Protein AF-A0A422NHI0-F1 (afdb_monomer_lite)

Radius of gyration: 35.96 Å; chains: 1; bounding box: 80×82×96 Å

pLDDT: mean 82.2, std 22.0, range [27.92, 98.12]

Secondary structure (DSSP, 8-state):
------------------------------------S------------SS-GGGS-TTPPPPPSSS-S-HHHHHHHHHHHHHS--TT----SEEEEESS-HHHHHHHHHHHHHHHHHHTTPPTT--EEEEEEEPP--SS--TT-TTSPEES--TTT-TT-SSPPPEEESEEEEEE--TTS-HHHHHHHHHHHHHHHHHHHHHHTT-

Sequence (207 aa):
MMATPLLGQAGSIAARLSSLSSVRRKRTNHAAILSWGGALVVPARSYFWPFNEDFVPRGATTSGFQSSAVPNMRRQVLQEYALSPLFGARVPCCTLGSMRSAREMVGVKKEIALLLCELARLRAGAVSLGPLVQTTEMMLFKPGTPLSPRLGDDRSSGMRTYARKPIAARTLMDVFLPEDIALDEVVAIGHLIQEKLLLARRDEKRC

Structure (mmCIF, N/CA/C/O backbone):
data_AF-A0A422NHI0-F1
#
_entry.id   AF-A0A422NHI0-F1
#
loop_
_atom_site.group_PDB
_atom_site.id
_atom_site.type_symbol
_atom_site.label_atom_id
_atom_site.label_alt_id
_atom_site.label_comp_id
_atom_site.label_asym_id
_atom_site.label_entity_id
_atom_site.label_seq_id
_atom_site.pdbx_PDB_ins_code
_atom_site.Cartn_x
_atom_site.Cartn_y
_atom_site.Cartn_z
_atom_site.occupancy
_atom_site.B_iso_or_equiv
_atom_site.auth_seq_id
_atom_site.auth_comp_id
_atom_site.auth_asym_id
_atom_site.auth_atom_id
_atom_site.pdbx_PDB_model_num
ATOM 1 N N . MET A 1 1 ? 42.157 -28.023 -63.966 1.00 36.12 1 MET A N 1
ATOM 2 C CA . MET A 1 1 ? 42.352 -26.957 -64.967 1.00 36.12 1 MET A CA 1
ATOM 3 C C . MET A 1 1 ? 41.793 -25.662 -64.398 1.00 36.12 1 MET A C 1
ATOM 5 O O . MET A 1 1 ? 40.620 -25.652 -64.071 1.00 36.12 1 MET A O 1
ATOM 9 N N . MET A 1 2 ? 42.686 -24.672 -64.248 1.00 35.59 2 MET A N 1
ATOM 10 C CA . MET A 1 2 ? 42.521 -23.203 -64.116 1.00 35.59 2 MET A CA 1
ATOM 11 C C . MET A 1 2 ? 41.585 -22.663 -63.006 1.00 35.59 2 MET A C 1
ATOM 13 O O . MET A 1 2 ? 40.395 -22.935 -63.023 1.00 35.59 2 MET A O 1
ATOM 17 N N . ALA A 1 3 ? 42.080 -22.033 -61.922 1.00 29.19 3 ALA A N 1
ATOM 18 C CA . ALA A 1 3 ? 42.778 -20.723 -61.807 1.00 29.19 3 ALA A CA 1
ATOM 19 C C . ALA A 1 3 ? 41.847 -19.555 -62.210 1.00 29.19 3 ALA A C 1
ATOM 21 O O . ALA A 1 3 ? 41.250 -19.630 -63.272 1.00 29.19 3 ALA A O 1
ATOM 22 N N . THR A 1 4 ? 41.638 -18.442 -61.494 1.00 42.03 4 THR A N 1
ATOM 23 C CA . THR A 1 4 ? 42.235 -17.782 -60.309 1.00 42.03 4 THR A CA 1
ATOM 24 C C . THR A 1 4 ? 41.331 -16.563 -59.942 1.00 42.03 4 THR A C 1
ATOM 26 O O . THR A 1 4 ? 40.416 -16.257 -60.706 1.00 42.03 4 THR A O 1
ATOM 29 N N . PRO A 1 5 ? 41.566 -15.868 -58.804 1.00 51.59 5 PRO A N 1
ATOM 30 C CA . PRO A 1 5 ? 40.691 -14.870 -58.156 1.00 51.59 5 PRO A CA 1
ATOM 31 C C . PRO A 1 5 ? 41.126 -13.397 -58.367 1.00 51.59 5 PRO A C 1
ATOM 33 O O . PRO A 1 5 ? 42.198 -13.157 -58.910 1.00 51.59 5 PRO A O 1
ATOM 36 N N . LEU A 1 6 ? 40.363 -12.419 -57.840 1.00 36.44 6 LEU A N 1
ATOM 37 C CA . LEU A 1 6 ? 40.803 -11.027 -57.565 1.00 36.44 6 LEU A CA 1
ATOM 38 C C . LEU A 1 6 ? 40.116 -10.507 -56.275 1.00 36.44 6 LEU A C 1
ATOM 40 O O . LEU A 1 6 ? 38.894 -10.554 -56.186 1.00 36.44 6 LEU A O 1
ATOM 44 N N . LEU A 1 7 ? 40.845 -10.282 -55.165 1.00 31.84 7 LEU A N 1
ATOM 45 C CA . LEU A 1 7 ? 41.517 -9.027 -54.731 1.00 31.84 7 LEU A CA 1
ATOM 46 C C . LEU A 1 7 ? 40.543 -7.842 -54.599 1.00 31.84 7 LEU A C 1
ATOM 48 O O . LEU A 1 7 ? 39.979 -7.410 -55.591 1.00 31.84 7 LEU A O 1
ATOM 52 N N . GLY A 1 8 ? 40.253 -7.310 -53.408 1.00 27.92 8 GLY A N 1
ATOM 53 C CA . GLY A 1 8 ? 41.090 -6.458 -52.534 1.00 27.92 8 GLY A CA 1
ATOM 54 C C . GLY A 1 8 ? 40.174 -5.286 -52.096 1.00 27.92 8 GLY A C 1
ATOM 55 O O . GLY A 1 8 ? 39.256 -4.955 -52.828 1.00 27.92 8 GLY A O 1
ATOM 56 N N . GLN A 1 9 ? 40.238 -4.634 -50.936 1.00 34.06 9 GLN A N 1
ATOM 57 C CA . GLN A 1 9 ? 41.367 -4.202 -50.128 1.00 34.06 9 GLN A CA 1
ATOM 58 C C . GLN A 1 9 ? 40.915 -3.996 -48.671 1.00 34.06 9 GLN A C 1
ATOM 60 O O . GLN A 1 9 ? 39.881 -3.388 -48.400 1.00 34.06 9 GLN A O 1
ATOM 65 N N . ALA A 1 10 ? 41.756 -4.441 -47.739 1.00 35.91 10 ALA A N 1
ATOM 66 C CA . ALA A 1 10 ? 41.814 -3.919 -46.385 1.00 35.91 10 ALA A CA 1
ATOM 67 C C . ALA A 1 10 ? 42.567 -2.578 -46.413 1.00 35.91 10 ALA A C 1
ATOM 69 O O . ALA A 1 10 ? 43.706 -2.515 -46.873 1.00 35.91 10 ALA A O 1
ATOM 70 N N . GLY A 1 11 ? 41.933 -1.512 -45.926 1.00 28.08 11 GLY A N 1
ATOM 71 C CA . GLY A 1 11 ? 42.544 -0.194 -45.767 1.00 28.08 11 GLY A CA 1
ATOM 72 C C . GLY A 1 11 ? 43.058 0.004 -44.346 1.00 28.08 11 GLY A C 1
ATOM 73 O O . GLY A 1 11 ? 42.357 0.548 -43.501 1.00 28.08 11 GLY A O 1
ATOM 74 N N . SER A 1 12 ? 44.285 -0.449 -44.099 1.00 29.73 12 SER A N 1
ATOM 75 C CA . SER A 1 12 ? 45.135 0.022 -43.005 1.00 29.73 12 SER A CA 1
ATOM 76 C C . SER A 1 12 ? 45.685 1.397 -43.381 1.00 29.73 12 SER A C 1
ATOM 78 O O . SER A 1 12 ? 46.319 1.529 -44.426 1.00 29.73 12 SER A O 1
ATOM 80 N N . ILE A 1 13 ? 45.483 2.412 -42.539 1.00 37.50 13 ILE A N 1
ATOM 81 C CA . ILE A 1 13 ? 46.305 3.626 -42.567 1.00 37.50 13 ILE A CA 1
ATOM 82 C C . ILE A 1 13 ? 46.842 3.849 -41.159 1.00 37.50 13 ILE A C 1
ATOM 84 O O . ILE A 1 13 ? 46.232 4.491 -40.308 1.00 37.50 13 ILE A O 1
ATOM 88 N N . ALA A 1 14 ? 48.022 3.280 -40.937 1.00 33.88 14 ALA A N 1
ATOM 89 C CA . ALA A 1 14 ? 48.965 3.761 -39.950 1.00 33.88 14 ALA A CA 1
ATOM 90 C C . ALA A 1 14 ? 49.791 4.901 -40.570 1.00 33.88 14 ALA A C 1
ATOM 92 O O . ALA A 1 14 ? 50.508 4.691 -41.544 1.00 33.88 14 ALA A O 1
ATOM 93 N N . ALA A 1 15 ? 49.739 6.086 -39.968 1.00 35.78 15 ALA A N 1
ATOM 94 C CA . ALA A 1 15 ? 50.781 7.112 -40.049 1.00 35.78 15 ALA A CA 1
ATOM 95 C C . ALA A 1 15 ? 50.697 7.934 -38.750 1.00 35.78 15 ALA A C 1
ATOM 97 O O . ALA A 1 15 ? 49.725 8.637 -38.509 1.00 35.78 15 ALA A O 1
ATOM 98 N N . ARG A 1 16 ? 51.505 7.585 -37.744 1.00 37.06 16 ARG A N 1
ATOM 99 C CA . ARG A 1 16 ? 52.800 8.211 -37.406 1.00 37.06 16 ARG A CA 1
ATOM 100 C C . ARG A 1 16 ? 52.705 9.691 -37.003 1.00 37.06 16 ARG A C 1
ATOM 102 O O . ARG A 1 16 ? 52.666 10.577 -37.839 1.00 37.06 16 ARG A O 1
ATOM 109 N N . LEU A 1 17 ? 52.796 9.876 -35.683 1.00 40.81 17 LEU A N 1
ATOM 110 C CA . LEU A 1 17 ? 53.746 10.738 -34.966 1.00 40.81 17 LEU A CA 1
ATOM 111 C C . LEU A 1 17 ? 54.034 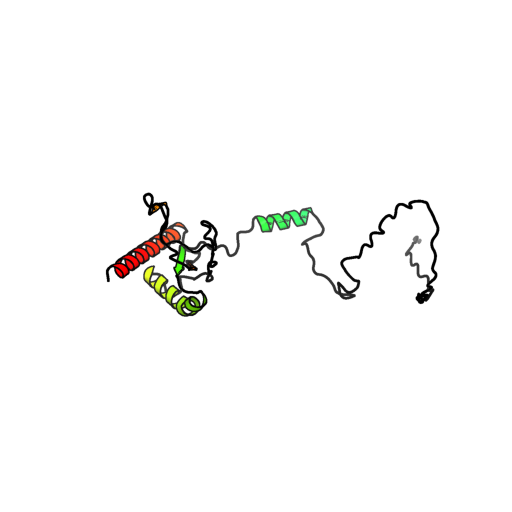12.138 -35.525 1.00 40.81 17 LEU A C 1
ATOM 113 O O . LEU A 1 17 ? 54.807 12.312 -36.460 1.00 40.81 17 LEU A O 1
ATOM 117 N N . SER A 1 18 ? 53.551 13.133 -34.791 1.00 32.72 18 SER A N 1
ATOM 118 C CA . SER A 1 18 ? 54.259 14.326 -34.284 1.00 32.72 18 SER A CA 1
ATOM 119 C C . SER A 1 18 ? 53.151 15.249 -33.750 1.00 32.72 18 SER A C 1
ATOM 121 O O . SER A 1 18 ? 52.047 15.246 -34.266 1.00 32.72 18 SER A O 1
ATOM 123 N N . SER A 1 19 ? 53.254 16.000 -32.666 1.00 33.41 19 SER A N 1
ATOM 124 C CA . SER A 1 19 ? 54.368 16.730 -32.101 1.00 33.41 19 SER A CA 1
ATOM 125 C C . SER A 1 19 ? 53.929 17.168 -30.699 1.00 33.41 19 SER A C 1
ATOM 127 O O . SER A 1 19 ? 52.807 17.643 -30.511 1.00 33.41 19 SER A O 1
ATOM 129 N N . LEU A 1 20 ? 54.815 17.013 -29.718 1.00 43.75 20 LEU A N 1
ATOM 130 C CA . LEU A 1 20 ? 54.725 17.707 -28.439 1.00 43.75 20 LEU A CA 1
ATOM 131 C C . LEU A 1 20 ? 54.617 19.218 -28.684 1.00 43.75 20 LEU A C 1
ATOM 133 O O . LEU A 1 20 ? 55.520 19.816 -29.262 1.00 43.75 20 LEU A O 1
ATOM 137 N N . SER A 1 21 ? 53.590 19.867 -28.142 1.00 36.56 21 SER A N 1
ATOM 138 C CA . SER A 1 21 ? 53.705 21.290 -27.821 1.00 36.56 21 SER A CA 1
ATOM 139 C C . SER A 1 21 ? 53.019 21.608 -26.497 1.00 36.56 21 SER A C 1
ATOM 141 O O . SER A 1 21 ? 51.818 21.823 -26.380 1.00 36.56 21 SER A O 1
ATOM 143 N N . SER A 1 22 ? 53.867 21.618 -25.469 1.00 39.91 22 SER A N 1
ATOM 144 C CA . SER A 1 22 ? 53.693 22.367 -24.230 1.00 39.91 22 SER A CA 1
ATOM 145 C C . SER A 1 22 ? 53.183 23.779 -24.538 1.00 39.91 22 SER A C 1
ATOM 147 O O . SER A 1 22 ? 53.920 24.616 -25.068 1.00 39.91 22 SER A O 1
ATOM 149 N N . VAL A 1 23 ? 51.922 24.066 -24.204 1.00 41.56 23 VAL A N 1
ATOM 150 C CA . VAL A 1 23 ? 51.393 25.434 -24.258 1.00 41.56 23 VAL A CA 1
ATOM 151 C C . VAL A 1 23 ? 51.833 26.162 -22.992 1.00 41.56 23 VAL A C 1
ATOM 153 O O . VAL A 1 23 ? 51.163 26.216 -21.960 1.00 41.56 23 VAL A O 1
ATOM 156 N N . ARG A 1 24 ? 53.041 26.708 -23.104 1.00 35.84 24 ARG A N 1
ATOM 157 C CA . ARG A 1 24 ? 53.687 27.650 -22.195 1.00 35.84 24 ARG A CA 1
ATOM 158 C C . ARG A 1 24 ? 52.806 28.899 -22.060 1.00 35.84 24 ARG A C 1
ATOM 160 O O . ARG A 1 24 ? 52.696 29.686 -22.998 1.00 35.84 24 ARG A O 1
ATOM 167 N N . ARG A 1 25 ? 52.195 29.108 -20.888 1.00 45.56 25 ARG A N 1
ATOM 168 C CA . ARG A 1 25 ? 51.505 30.364 -20.536 1.00 45.56 25 ARG A CA 1
ATOM 169 C C . ARG A 1 25 ? 52.494 31.534 -20.613 1.00 45.56 25 ARG A C 1
ATOM 171 O O . ARG A 1 25 ? 53.319 31.698 -19.717 1.00 45.56 25 ARG A O 1
ATOM 178 N N . LYS A 1 26 ? 52.397 32.370 -21.650 1.00 35.25 26 LYS A N 1
ATOM 179 C CA . LYS A 1 26 ? 52.985 33.716 -21.654 1.00 35.25 26 LYS A CA 1
ATOM 180 C C . LYS A 1 26 ? 51.937 34.699 -21.145 1.00 35.25 26 LYS A C 1
ATOM 182 O O . LYS A 1 26 ? 50.946 34.974 -21.810 1.00 35.25 26 LYS A O 1
ATOM 187 N N . ARG A 1 27 ? 52.167 35.201 -19.935 1.00 42.72 27 ARG A N 1
ATOM 188 C CA . ARG A 1 27 ? 51.474 36.354 -19.365 1.00 42.72 27 ARG A CA 1
ATOM 189 C C . ARG A 1 27 ? 52.201 37.590 -19.897 1.00 42.72 27 ARG A C 1
ATOM 191 O O . ARG A 1 27 ? 53.344 37.821 -19.518 1.00 42.72 27 ARG A O 1
ATOM 198 N N . THR A 1 28 ? 51.582 38.341 -20.798 1.00 37.16 28 THR A N 1
ATOM 199 C CA . THR A 1 28 ? 52.073 39.663 -21.208 1.00 37.16 28 THR A CA 1
ATOM 200 C C . THR A 1 28 ? 51.027 40.695 -20.826 1.00 37.16 28 THR A C 1
ATOM 202 O O . THR A 1 28 ? 49.962 40.766 -21.432 1.00 37.16 28 THR A O 1
ATOM 205 N N . ASN A 1 29 ? 51.339 41.460 -19.782 1.00 46.97 29 ASN A N 1
ATOM 206 C CA . ASN A 1 29 ? 50.674 42.714 -19.463 1.00 46.97 29 ASN A CA 1
ATOM 207 C C . ASN A 1 29 ? 51.137 43.757 -20.481 1.00 46.97 29 ASN A C 1
ATOM 209 O O . ASN A 1 29 ? 52.337 43.988 -20.529 1.00 46.97 29 ASN A O 1
ATOM 213 N N . HIS A 1 30 ? 50.235 44.422 -21.204 1.00 36.06 30 HIS A N 1
ATOM 214 C CA . HIS A 1 30 ? 50.457 45.794 -21.673 1.00 36.06 30 HIS A CA 1
ATOM 215 C C . HIS A 1 30 ? 49.130 46.555 -21.736 1.00 36.06 30 HIS A C 1
ATOM 217 O O . HIS A 1 30 ? 48.082 46.001 -22.060 1.00 36.06 30 HIS A O 1
ATOM 223 N N . ALA A 1 31 ? 49.220 47.817 -21.330 1.00 40.12 31 ALA A N 1
ATOM 224 C CA . ALA A 1 31 ? 48.146 48.776 -21.147 1.00 40.12 31 ALA A CA 1
ATOM 225 C C . ALA A 1 31 ? 47.822 49.571 -22.429 1.00 40.12 31 ALA A C 1
ATOM 227 O O . ALA A 1 31 ? 48.581 49.537 -23.393 1.00 40.12 31 ALA A O 1
ATOM 228 N N . ALA A 1 32 ? 46.754 50.371 -22.313 1.00 41.62 32 ALA A N 1
ATOM 229 C CA . ALA A 1 32 ? 46.389 51.565 -23.092 1.00 41.62 32 ALA A CA 1
ATOM 230 C C . ALA A 1 32 ? 45.566 51.387 -24.391 1.00 41.62 32 ALA A C 1
ATOM 232 O O . ALA A 1 32 ? 46.076 51.265 -25.496 1.00 41.62 32 ALA A O 1
ATOM 233 N N . ILE A 1 33 ? 44.242 51.407 -24.182 1.00 53.78 33 ILE A N 1
ATOM 234 C CA . ILE A 1 33 ? 43.204 52.271 -24.789 1.00 53.78 33 ILE A CA 1
ATOM 235 C C . ILE A 1 33 ? 43.609 53.049 -26.058 1.00 53.78 33 ILE A C 1
ATOM 237 O O . ILE A 1 33 ? 44.456 53.931 -25.979 1.00 53.78 33 ILE A O 1
ATOM 241 N N . LEU A 1 34 ? 42.889 52.814 -27.166 1.00 47.06 34 LEU A N 1
ATOM 242 C CA . LEU A 1 34 ? 42.133 53.816 -27.947 1.00 47.06 34 LEU A CA 1
ATOM 243 C C . LEU A 1 34 ? 41.528 53.154 -29.199 1.00 47.06 34 LEU A C 1
ATOM 245 O O . LEU A 1 34 ? 42.233 52.790 -30.133 1.00 47.06 34 LEU A O 1
ATOM 249 N N . SER A 1 35 ? 40.202 53.027 -29.229 1.00 42.84 35 SER A N 1
ATOM 250 C CA . SER A 1 35 ? 39.424 52.838 -30.457 1.00 42.84 35 SER A CA 1
ATOM 251 C C . SER A 1 35 ? 37.968 53.190 -30.157 1.00 42.84 35 SER A C 1
ATOM 253 O O . SER A 1 35 ? 37.271 52.481 -29.433 1.00 42.84 35 SER A O 1
ATOM 255 N N . TRP A 1 36 ? 37.537 54.346 -30.664 1.00 51.59 36 TRP A N 1
ATOM 256 C CA . TRP A 1 36 ? 36.126 54.640 -30.880 1.00 51.59 36 TRP A CA 1
ATOM 257 C C . TRP A 1 36 ? 35.634 53.813 -32.064 1.00 51.59 36 TRP A C 1
ATOM 259 O O . TRP A 1 36 ? 36.266 53.764 -33.116 1.00 51.59 36 TRP A O 1
ATOM 269 N N . GLY A 1 37 ? 34.499 53.166 -31.854 1.00 47.59 37 GLY A N 1
ATOM 270 C CA . GLY A 1 37 ? 33.957 52.127 -32.710 1.00 47.59 37 GLY A CA 1
ATOM 271 C C . GLY A 1 37 ? 33.377 51.080 -31.782 1.00 47.59 37 GLY A C 1
ATOM 272 O O . GLY A 1 37 ? 34.103 50.226 -31.284 1.00 47.59 37 GLY A O 1
ATOM 273 N N . GLY A 1 38 ? 32.087 51.208 -31.465 1.00 53.22 38 GLY A N 1
ATOM 274 C CA . GLY A 1 38 ? 31.371 50.236 -30.649 1.00 53.22 38 GLY A CA 1
ATOM 275 C C . GLY A 1 38 ? 31.369 48.886 -31.353 1.00 53.22 38 GLY A C 1
ATOM 276 O O . GLY A 1 38 ? 30.450 48.574 -32.103 1.00 53.22 38 GLY A O 1
ATOM 277 N N . ALA A 1 39 ? 32.422 48.100 -31.140 1.00 56.16 39 ALA A N 1
ATOM 278 C CA . ALA A 1 39 ? 32.442 46.703 -31.499 1.00 56.16 39 ALA A CA 1
ATOM 279 C C . ALA A 1 39 ? 31.310 46.049 -30.709 1.00 56.16 39 ALA A C 1
ATOM 281 O O . ALA A 1 39 ? 31.282 46.122 -29.479 1.00 56.16 39 ALA A O 1
ATOM 282 N N . LEU A 1 40 ? 30.355 45.453 -31.421 1.00 59.22 40 LEU A N 1
ATOM 283 C CA . LEU A 1 40 ? 29.377 44.552 -30.833 1.00 59.22 40 LEU A CA 1
ATOM 284 C C . LEU A 1 40 ? 30.163 43.444 -30.123 1.00 59.22 40 LEU A C 1
ATOM 286 O O . LEU A 1 40 ? 30.624 42.495 -30.754 1.00 59.22 40 LEU A O 1
ATOM 290 N N . VAL A 1 41 ? 30.368 43.599 -28.812 1.00 61.75 41 VAL A N 1
ATOM 291 C CA . VAL A 1 41 ? 30.931 42.561 -27.952 1.00 61.75 41 VAL A CA 1
ATOM 292 C C . VAL A 1 41 ? 29.881 41.467 -27.905 1.00 61.75 41 VAL A C 1
ATOM 294 O O . VAL A 1 41 ? 28.962 41.498 -27.091 1.00 61.75 41 VAL A O 1
ATOM 297 N N . VAL A 1 42 ? 29.981 40.516 -28.828 1.00 62.59 42 VAL A N 1
ATOM 298 C CA . VAL A 1 42 ? 29.256 39.257 -28.721 1.00 62.59 42 VAL A CA 1
ATOM 299 C C . VAL A 1 42 ? 29.870 38.554 -27.512 1.00 62.59 42 VAL A C 1
ATOM 301 O O . VAL A 1 42 ? 31.055 38.214 -27.569 1.00 62.59 42 VAL A O 1
ATOM 304 N N . PRO A 1 43 ? 29.143 38.370 -26.393 1.00 62.03 43 PRO A N 1
ATOM 305 C CA . PRO A 1 43 ? 29.685 37.620 -25.276 1.00 62.03 43 PRO A CA 1
ATOM 306 C C . PRO A 1 43 ? 29.992 36.218 -25.792 1.00 62.03 43 PRO A C 1
ATOM 308 O O . PRO A 1 43 ? 29.088 35.490 -26.210 1.00 62.03 43 PRO A O 1
ATOM 311 N N . ALA A 1 44 ? 31.275 35.860 -25.815 1.00 68.00 44 ALA A N 1
ATOM 312 C CA . ALA A 1 44 ? 31.699 34.519 -26.164 1.00 68.00 44 ALA A CA 1
ATOM 313 C C . ALA A 1 44 ? 31.092 33.574 -25.125 1.00 68.00 44 ALA A C 1
ATOM 315 O O . ALA A 1 44 ? 31.550 33.501 -23.985 1.00 68.00 44 ALA A O 1
ATOM 316 N N . ARG A 1 45 ? 30.003 32.897 -25.494 1.00 72.19 45 ARG A N 1
ATOM 317 C CA . ARG A 1 45 ? 29.423 31.849 -24.663 1.00 72.19 45 ARG A CA 1
ATOM 318 C C . ARG A 1 45 ? 30.416 30.698 -24.646 1.00 72.19 45 ARG A C 1
ATOM 320 O O . ARG A 1 45 ? 30.558 29.980 -25.632 1.00 72.19 45 ARG A O 1
ATOM 327 N N . SER A 1 46 ? 31.128 30.548 -23.537 1.00 77.75 46 SER A N 1
ATOM 328 C CA . SER A 1 46 ? 31.869 29.331 -23.256 1.00 77.75 46 SER A CA 1
ATOM 329 C C . SER A 1 46 ? 30.863 28.253 -22.871 1.00 77.75 46 SER A C 1
ATOM 331 O O . SER A 1 46 ? 30.165 28.347 -21.863 1.00 77.75 46 SER A O 1
ATOM 333 N N . TYR A 1 47 ? 30.761 27.236 -23.717 1.00 82.50 47 TYR A N 1
ATOM 334 C CA . TYR A 1 47 ? 30.029 26.023 -23.395 1.00 82.50 47 TYR A CA 1
ATOM 335 C C . TYR A 1 47 ? 31.021 25.000 -22.854 1.00 82.50 47 TYR A C 1
ATOM 337 O O . TYR A 1 47 ? 32.096 24.808 -23.421 1.00 82.50 47 TYR A O 1
ATOM 345 N N . PHE A 1 48 ? 30.653 24.359 -21.751 1.00 87.31 48 PHE A N 1
ATOM 346 C CA . PHE A 1 48 ? 31.402 23.252 -21.176 1.00 87.31 48 PHE A CA 1
ATOM 347 C C . PHE A 1 48 ? 30.584 21.981 -21.352 1.00 87.31 48 PHE A C 1
ATOM 349 O O . PHE A 1 48 ? 29.366 21.988 -21.155 1.00 87.31 48 PHE A O 1
ATOM 356 N N . TRP A 1 49 ? 31.253 20.897 -21.738 1.00 91.75 49 TRP A N 1
ATOM 357 C CA . TRP A 1 49 ? 30.621 19.586 -21.745 1.00 91.75 49 TRP A CA 1
ATOM 358 C C . TRP A 1 49 ? 30.301 19.174 -20.300 1.00 91.75 49 TRP A C 1
ATOM 360 O O . TRP A 1 49 ? 31.145 19.355 -19.424 1.00 91.75 49 TRP A O 1
ATOM 370 N N . PRO A 1 50 ? 29.103 18.627 -20.029 1.00 93.62 50 PRO A N 1
ATOM 371 C CA . PRO A 1 50 ? 28.713 18.223 -18.679 1.00 93.62 50 PRO A CA 1
ATOM 372 C C . PRO A 1 50 ? 29.457 16.975 -18.176 1.00 93.62 50 PRO A C 1
ATOM 374 O O . PRO A 1 50 ? 29.435 16.703 -16.979 1.00 93.62 50 PRO A O 1
ATOM 377 N N . PHE A 1 51 ? 30.108 16.221 -19.068 1.00 95.00 51 PHE A N 1
ATOM 378 C CA . PHE A 1 51 ? 30.797 14.973 -18.743 1.00 95.00 51 PHE A CA 1
ATOM 379 C C . PHE A 1 51 ? 32.274 15.054 -19.135 1.00 95.00 51 PHE A C 1
ATOM 381 O O . PHE A 1 51 ? 32.601 15.397 -20.272 1.00 95.00 51 PHE A O 1
ATOM 388 N N . ASN A 1 52 ? 33.148 14.728 -18.181 1.00 93.75 52 ASN A N 1
ATOM 389 C CA . ASN A 1 52 ? 34.595 14.626 -18.384 1.00 93.75 52 ASN A CA 1
ATOM 390 C C . ASN A 1 52 ? 34.971 13.261 -18.989 1.00 93.75 52 ASN A C 1
ATOM 392 O O . ASN A 1 52 ? 34.174 12.324 -18.959 1.00 93.75 52 ASN A O 1
ATOM 396 N N . GLU A 1 53 ? 36.208 13.125 -19.475 1.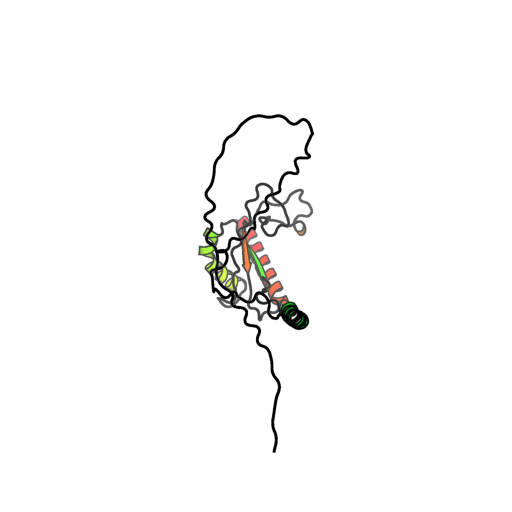00 91.56 53 GLU A N 1
ATOM 397 C CA . GLU A 1 53 ? 36.711 11.873 -20.074 1.00 91.56 53 GLU A CA 1
ATOM 398 C C . GLU A 1 53 ? 36.660 10.670 -19.120 1.00 91.56 53 GLU A C 1
ATOM 400 O O . GLU A 1 53 ? 36.453 9.543 -19.561 1.00 91.56 53 GLU A O 1
ATOM 405 N N . ASP A 1 54 ? 36.778 10.914 -17.816 1.00 91.81 54 ASP A N 1
ATOM 406 C CA . ASP A 1 54 ? 36.781 9.869 -16.787 1.00 91.81 54 ASP A CA 1
ATOM 407 C C . ASP A 1 54 ? 35.374 9.547 -16.250 1.00 91.81 54 ASP A C 1
ATOM 409 O O . ASP A 1 54 ? 35.233 8.863 -15.237 1.00 91.81 54 ASP A O 1
ATOM 413 N N . PHE A 1 55 ? 34.311 10.037 -16.905 1.00 95.81 55 PHE A N 1
ATOM 414 C CA . PHE A 1 55 ? 32.927 9.770 -16.492 1.00 95.81 55 PHE A CA 1
ATOM 415 C C . PHE A 1 55 ? 32.570 8.276 -16.559 1.00 95.81 55 PHE A C 1
ATOM 417 O O . PHE A 1 55 ? 31.809 7.783 -15.729 1.00 95.81 55 PHE A O 1
ATOM 424 N N . VAL A 1 56 ? 33.146 7.548 -17.520 1.00 94.94 56 VAL A N 1
ATOM 425 C CA . VAL A 1 56 ? 33.080 6.084 -17.597 1.00 94.94 56 VAL A CA 1
ATOM 426 C C . VAL A 1 56 ? 34.511 5.548 -17.616 1.00 94.94 56 VAL A C 1
ATOM 428 O O . VAL A 1 56 ? 35.301 5.990 -18.453 1.00 94.94 56 VAL A O 1
ATOM 431 N N . PRO A 1 57 ? 34.873 4.597 -16.733 1.00 95.31 57 PRO A N 1
ATOM 432 C CA . PRO A 1 57 ? 36.213 4.028 -16.721 1.00 95.31 57 PRO A CA 1
ATOM 433 C C . PRO A 1 57 ? 36.599 3.441 -18.081 1.00 95.31 57 PRO A C 1
ATOM 435 O O . PRO A 1 57 ? 35.808 2.757 -18.738 1.00 95.31 57 PRO A O 1
ATOM 438 N N . ARG A 1 58 ? 37.843 3.685 -18.501 1.00 93.75 58 ARG A N 1
ATOM 439 C CA . ARG A 1 58 ? 38.354 3.198 -19.788 1.00 93.75 58 ARG A CA 1
ATOM 440 C C . ARG A 1 58 ? 38.289 1.670 -19.839 1.00 93.75 58 ARG A C 1
ATOM 442 O O . ARG A 1 58 ? 38.827 0.994 -18.970 1.00 93.75 58 ARG A O 1
ATOM 449 N N . GLY A 1 59 ? 37.643 1.142 -20.877 1.00 93.12 59 GLY A N 1
ATOM 450 C CA . GLY A 1 59 ? 37.478 -0.301 -21.077 1.00 93.12 59 GLY A CA 1
ATOM 451 C C . GLY A 1 59 ? 36.342 -0.944 -20.273 1.00 93.12 59 GLY A C 1
ATOM 452 O O . GLY A 1 59 ? 36.168 -2.156 -20.371 1.00 93.12 59 GLY A O 1
ATOM 453 N N . ALA A 1 60 ? 35.552 -0.175 -19.514 1.00 95.12 60 ALA A N 1
ATOM 454 C CA . ALA A 1 60 ? 34.366 -0.706 -18.850 1.00 95.12 60 ALA A CA 1
ATOM 455 C C . ALA A 1 60 ? 33.229 -0.944 -19.856 1.00 95.12 60 ALA A C 1
ATOM 457 O O . ALA A 1 60 ? 32.881 -0.065 -20.647 1.00 95.12 60 ALA A O 1
ATOM 458 N N . THR A 1 61 ? 32.626 -2.131 -19.809 1.00 95.12 61 THR A N 1
ATOM 459 C CA . THR A 1 61 ? 31.397 -2.437 -20.547 1.00 95.12 61 THR A CA 1
ATOM 460 C C . THR A 1 61 ? 30.189 -1.870 -19.803 1.00 95.12 61 THR A C 1
ATOM 462 O O . THR A 1 61 ? 30.101 -1.948 -18.578 1.00 95.12 61 THR A O 1
ATOM 465 N N . THR A 1 62 ? 29.241 -1.283 -20.534 1.00 95.50 62 THR A N 1
ATOM 466 C CA . THR A 1 62 ? 27.980 -0.787 -19.970 1.00 95.50 62 THR A CA 1
ATOM 467 C C . THR A 1 62 ? 26.860 -1.803 -20.171 1.00 95.50 62 THR A C 1
ATOM 469 O O . THR A 1 62 ? 26.890 -2.621 -21.094 1.00 95.50 62 THR A O 1
ATOM 472 N N . SER A 1 63 ? 25.859 -1.773 -19.293 1.00 96.62 63 SER A N 1
ATOM 473 C CA . SER A 1 63 ? 24.672 -2.612 -19.437 1.00 96.62 63 SER A CA 1
ATOM 474 C C . SER A 1 63 ? 23.793 -2.146 -20.601 1.00 96.62 63 SER A C 1
ATOM 476 O O . SER A 1 63 ? 23.742 -0.963 -20.949 1.00 96.62 63 SER A O 1
ATOM 478 N N . GLY A 1 64 ? 23.060 -3.089 -21.198 1.00 94.12 64 GLY A N 1
ATOM 479 C CA . GLY A 1 64 ? 22.026 -2.764 -22.174 1.00 94.12 64 GLY A CA 1
ATOM 480 C C . GLY A 1 64 ? 20.885 -1.988 -21.513 1.00 94.12 64 GLY A C 1
ATOM 481 O O . GLY A 1 64 ? 20.311 -2.446 -20.530 1.00 94.12 64 GLY A O 1
ATOM 482 N N . PHE A 1 65 ? 20.536 -0.824 -22.064 1.00 96.06 65 PHE A N 1
ATOM 483 C CA . PHE A 1 65 ? 19.418 0.001 -21.580 1.00 96.06 65 PHE A CA 1
ATOM 484 C C . PHE A 1 65 ? 18.079 -0.322 -22.269 1.00 96.06 65 PHE A C 1
ATOM 486 O O . PHE A 1 65 ? 17.051 0.273 -21.955 1.00 96.06 65 PHE A O 1
ATOM 493 N N . GLN A 1 66 ? 18.085 -1.231 -23.246 1.00 95.81 66 GLN A N 1
ATOM 494 C CA . GLN A 1 66 ? 16.907 -1.662 -23.995 1.00 95.81 66 GLN A CA 1
ATOM 495 C C . GLN A 1 66 ? 17.054 -3.124 -24.416 1.00 95.81 66 GLN A C 1
ATOM 497 O O . GLN A 1 66 ? 18.168 -3.595 -24.641 1.00 95.81 66 GLN A O 1
ATOM 502 N N . SER A 1 67 ? 15.930 -3.818 -24.585 1.00 94.75 67 SER A N 1
ATOM 503 C CA . SER A 1 67 ? 15.921 -5.248 -24.913 1.00 94.75 67 SER A CA 1
ATOM 504 C C . SER A 1 67 ? 16.479 -5.565 -26.307 1.00 94.75 67 SER A C 1
ATOM 506 O O . SER A 1 67 ? 17.084 -6.609 -26.505 1.00 94.75 67 SER A O 1
ATOM 508 N N . SER A 1 68 ? 16.276 -4.685 -27.294 1.00 95.19 68 SER A N 1
ATOM 509 C CA . SER A 1 68 ? 16.762 -4.868 -28.670 1.00 95.19 68 SER A CA 1
ATOM 510 C C . SER A 1 68 ? 16.924 -3.525 -29.381 1.00 95.19 68 SER A C 1
ATOM 512 O O . SER A 1 68 ? 16.248 -2.559 -29.034 1.00 95.19 68 SER A O 1
ATOM 514 N N . ALA A 1 69 ? 17.787 -3.458 -30.398 1.00 94.56 69 ALA A N 1
ATOM 515 C CA . ALA A 1 69 ? 17.889 -2.303 -31.293 1.00 94.56 69 ALA A CA 1
ATOM 516 C C . ALA A 1 69 ? 16.731 -2.223 -32.308 1.00 94.56 69 ALA A C 1
ATOM 518 O O . ALA A 1 69 ? 16.483 -1.157 -32.867 1.00 94.56 69 ALA A O 1
ATOM 519 N N . VAL A 1 70 ? 16.004 -3.326 -32.537 1.00 97.25 70 VAL A N 1
ATOM 520 C CA . VAL A 1 70 ? 14.900 -3.390 -33.506 1.00 97.25 70 VAL A CA 1
ATOM 521 C C . VAL A 1 70 ? 13.617 -2.812 -32.884 1.00 97.25 70 VAL A C 1
ATOM 523 O 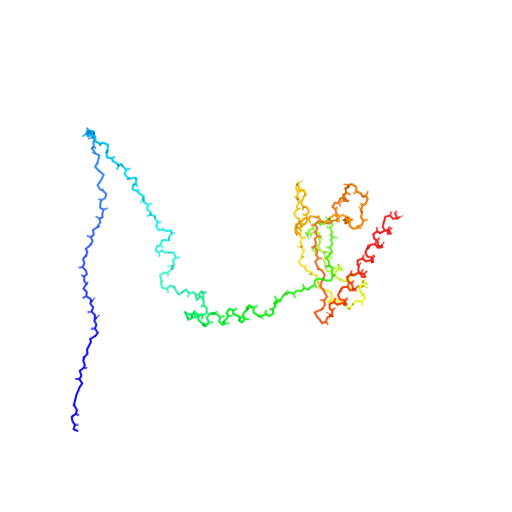O . VAL A 1 70 ? 13.118 -3.372 -31.902 1.00 97.25 70 VAL A O 1
ATOM 526 N N . PRO A 1 71 ? 13.020 -1.742 -33.450 1.00 96.81 71 PRO A N 1
ATOM 527 C CA . PRO A 1 71 ? 11.844 -1.091 -32.864 1.00 96.81 71 PRO A CA 1
ATOM 528 C C . PRO A 1 71 ? 10.623 -2.009 -32.730 1.00 96.81 71 PRO A C 1
ATOM 530 O O . PRO A 1 71 ? 9.932 -1.971 -31.714 1.00 96.81 71 PRO A O 1
ATOM 533 N N . ASN A 1 72 ? 10.380 -2.874 -33.720 1.00 97.06 72 ASN A N 1
ATOM 534 C CA . ASN A 1 72 ? 9.249 -3.808 -33.698 1.00 97.06 72 ASN A CA 1
ATOM 535 C C . ASN A 1 72 ? 9.362 -4.815 -32.546 1.00 97.06 72 ASN A C 1
ATOM 537 O O . ASN A 1 72 ? 8.381 -5.049 -31.846 1.00 97.06 72 ASN A O 1
ATOM 541 N N . MET A 1 73 ? 10.569 -5.333 -32.299 1.00 97.06 73 MET A N 1
ATOM 542 C CA . MET A 1 73 ? 10.839 -6.225 -31.170 1.00 97.06 73 MET A CA 1
ATOM 543 C C . MET A 1 73 ? 10.620 -5.501 -29.835 1.00 97.06 73 MET A C 1
ATOM 545 O O . MET A 1 73 ? 9.951 -6.016 -28.946 1.00 97.06 73 MET A O 1
ATOM 549 N N . ARG A 1 74 ? 11.104 -4.257 -29.701 1.00 97.06 74 ARG A N 1
ATOM 550 C CA . ARG A 1 74 ? 10.857 -3.444 -28.496 1.00 97.06 74 ARG A CA 1
ATOM 551 C C . ARG A 1 74 ? 9.369 -3.213 -28.241 1.00 97.06 74 ARG A C 1
ATOM 553 O O . ARG A 1 74 ? 8.952 -3.230 -27.088 1.00 97.06 74 ARG A O 1
ATOM 560 N N . ARG A 1 75 ? 8.575 -2.991 -29.293 1.00 97.94 75 ARG A N 1
ATOM 561 C CA . ARG A 1 75 ? 7.121 -2.823 -29.180 1.00 97.94 75 ARG A CA 1
ATOM 562 C C . ARG A 1 75 ? 6.440 -4.100 -28.688 1.00 97.94 75 ARG A C 1
ATOM 564 O O . ARG A 1 75 ? 5.566 -3.996 -27.838 1.00 97.94 75 ARG A O 1
ATOM 571 N N . GLN A 1 76 ? 6.840 -5.265 -29.197 1.00 97.94 76 GLN A N 1
ATOM 572 C CA . GLN A 1 76 ? 6.305 -6.559 -28.757 1.00 97.94 76 GLN A CA 1
ATOM 573 C C . GLN A 1 76 ? 6.612 -6.809 -27.279 1.00 97.94 76 GLN A C 1
ATOM 575 O O . GLN A 1 76 ? 5.691 -7.017 -26.499 1.00 97.94 76 GLN A O 1
ATOM 580 N N . VAL A 1 77 ? 7.873 -6.644 -26.872 1.00 97.94 77 VAL A N 1
ATOM 581 C CA . VAL A 1 77 ? 8.280 -6.784 -25.464 1.00 97.94 77 VAL A CA 1
ATOM 582 C C . VAL A 1 77 ? 7.527 -5.795 -24.570 1.00 97.94 77 VAL A C 1
ATOM 584 O O . VAL A 1 77 ? 7.016 -6.162 -23.518 1.00 97.94 77 VAL A O 1
ATOM 587 N N . LEU A 1 78 ? 7.400 -4.532 -24.991 1.00 98.00 78 LEU A N 1
ATOM 588 C CA . LEU A 1 78 ? 6.633 -3.538 -24.238 1.00 98.00 78 LEU A CA 1
ATOM 589 C C . LEU A 1 78 ? 5.162 -3.945 -24.090 1.00 98.00 78 LEU A C 1
ATOM 591 O O . LEU A 1 78 ? 4.589 -3.763 -23.021 1.00 98.00 78 LEU A O 1
ATOM 595 N N . GLN A 1 79 ? 4.555 -4.485 -25.148 1.00 98.12 79 GLN A N 1
ATOM 596 C CA . GLN A 1 79 ? 3.176 -4.960 -25.124 1.00 98.12 79 GLN A CA 1
ATOM 597 C C . GLN A 1 79 ? 3.005 -6.152 -24.174 1.00 98.12 79 GLN A C 1
ATOM 599 O O . GLN A 1 79 ? 2.032 -6.179 -23.426 1.00 98.12 79 GLN A O 1
ATOM 604 N N . GLU A 1 80 ? 3.950 -7.092 -24.156 1.00 97.81 80 GLU A N 1
ATOM 605 C CA . GLU A 1 80 ? 3.951 -8.225 -23.222 1.00 97.81 80 GLU A CA 1
ATOM 606 C C . GLU A 1 80 ? 3.985 -7.751 -21.764 1.00 97.81 80 GLU A C 1
ATOM 608 O O . GLU A 1 80 ? 3.153 -8.170 -20.962 1.00 97.81 80 GLU A O 1
ATOM 613 N N . TYR A 1 81 ? 4.876 -6.814 -21.423 1.00 97.69 81 TYR A N 1
ATOM 614 C CA . TYR A 1 81 ? 4.931 -6.249 -20.070 1.00 97.69 81 TYR A CA 1
ATOM 615 C C . TYR A 1 81 ? 3.705 -5.394 -19.730 1.00 97.69 81 TYR A C 1
ATOM 617 O O . TYR A 1 81 ? 3.234 -5.431 -18.596 1.00 97.69 81 TYR A O 1
ATOM 625 N N . ALA A 1 82 ? 3.157 -4.645 -20.687 1.00 97.19 82 ALA A N 1
ATOM 626 C CA . ALA A 1 82 ? 1.980 -3.809 -20.451 1.00 97.19 82 ALA A CA 1
ATOM 627 C C . ALA A 1 82 ? 0.701 -4.628 -20.207 1.00 97.19 82 ALA A C 1
ATOM 629 O O . ALA A 1 82 ? -0.165 -4.187 -19.458 1.00 97.19 82 ALA A O 1
ATOM 630 N N . LEU A 1 83 ? 0.581 -5.801 -20.836 1.00 97.38 83 LEU A N 1
ATOM 631 C CA . LEU A 1 83 ? -0.550 -6.719 -20.660 1.00 97.38 83 LEU A CA 1
ATOM 632 C C . LEU A 1 83 ? -0.318 -7.754 -19.552 1.00 97.38 83 LEU A C 1
ATOM 634 O O . LEU A 1 83 ? -1.213 -8.546 -19.258 1.00 97.38 83 LEU A O 1
ATOM 638 N N . SER A 1 84 ? 0.870 -7.766 -18.947 1.00 97.12 84 SER A N 1
ATOM 639 C CA . SER A 1 84 ? 1.166 -8.646 -17.822 1.00 97.12 84 SER A CA 1
ATOM 640 C C . SER A 1 84 ? 0.286 -8.300 -16.610 1.00 97.12 84 SER A C 1
ATOM 642 O O . SER A 1 84 ? -0.077 -7.133 -16.420 1.00 97.12 84 SER A O 1
ATOM 644 N N . PRO A 1 85 ? -0.100 -9.294 -15.788 1.00 96.25 85 PRO A N 1
ATOM 645 C CA . PRO A 1 85 ? -0.868 -9.020 -14.583 1.00 96.25 85 PRO A CA 1
ATOM 646 C C . PRO A 1 85 ? -0.060 -8.125 -13.640 1.00 96.25 85 PRO A C 1
ATOM 648 O O . PRO A 1 85 ? 1.171 -8.176 -13.604 1.00 96.25 85 PRO A O 1
ATOM 651 N N . LEU A 1 86 ? -0.754 -7.307 -12.848 1.00 96.31 86 LEU A N 1
ATOM 652 C CA . LEU A 1 86 ? -0.096 -6.416 -11.900 1.00 96.31 86 LEU A CA 1
ATOM 653 C C . LEU A 1 86 ? 0.461 -7.223 -10.720 1.00 96.31 86 LEU A C 1
ATOM 655 O O . LEU A 1 86 ? -0.209 -7.440 -9.711 1.00 96.31 86 LEU A O 1
ATOM 659 N N . PHE A 1 87 ? 1.701 -7.680 -10.860 1.00 93.75 87 PHE A N 1
ATOM 660 C CA . PHE A 1 87 ? 2.383 -8.447 -9.827 1.00 93.75 87 PHE A CA 1
ATOM 661 C C . PHE A 1 87 ? 2.530 -7.629 -8.540 1.00 93.75 87 PHE A C 1
ATOM 663 O O . PHE A 1 87 ? 2.934 -6.466 -8.557 1.00 93.75 87 PHE A O 1
ATOM 670 N N . GLY A 1 88 ? 2.203 -8.251 -7.407 1.00 91.06 88 GLY A N 1
ATOM 671 C CA . GLY A 1 88 ? 2.286 -7.626 -6.086 1.00 91.06 88 GLY A CA 1
ATOM 672 C C . GLY A 1 88 ? 1.128 -6.685 -5.740 1.00 91.06 88 GLY A C 1
ATOM 673 O O . GLY A 1 88 ? 1.117 -6.135 -4.635 1.00 91.06 88 GLY A O 1
ATOM 674 N N . ALA A 1 89 ? 0.143 -6.510 -6.627 1.00 93.00 89 ALA A N 1
ATOM 675 C CA . ALA A 1 89 ? -1.096 -5.836 -6.268 1.00 93.00 89 ALA A CA 1
ATOM 676 C C . ALA A 1 89 ? -1.918 -6.712 -5.326 1.00 93.00 89 ALA A C 1
ATOM 678 O O . ALA A 1 89 ? -2.284 -7.834 -5.658 1.00 93.00 89 ALA A O 1
ATOM 679 N N . ARG A 1 90 ? -2.222 -6.173 -4.147 1.00 92.75 90 ARG A N 1
ATOM 680 C CA . ARG A 1 90 ? -3.076 -6.818 -3.150 1.00 92.75 90 ARG A CA 1
ATOM 681 C C . ARG A 1 90 ? -4.166 -5.852 -2.735 1.00 92.75 90 ARG A C 1
ATOM 683 O O . ARG A 1 90 ? -3.902 -4.664 -2.546 1.00 92.75 90 ARG A O 1
ATOM 690 N N . VAL A 1 91 ? -5.379 -6.368 -2.585 1.00 94.19 91 VAL A N 1
ATOM 691 C CA . VAL A 1 91 ? -6.528 -5.578 -2.141 1.00 94.19 91 VAL A CA 1
ATOM 692 C C . VAL A 1 91 ? -6.611 -5.666 -0.618 1.00 94.19 91 VAL A C 1
ATOM 694 O O . VAL A 1 91 ? -6.728 -6.771 -0.084 1.00 94.19 91 VAL A O 1
ATOM 697 N N . PRO A 1 92 ? -6.512 -4.541 0.110 1.00 95.94 92 PRO A N 1
ATOM 698 C CA . PRO A 1 92 ? -6.668 -4.565 1.553 1.00 95.94 92 PRO A CA 1
ATOM 699 C C . PRO A 1 92 ? -8.135 -4.805 1.920 1.00 95.94 92 PRO A C 1
ATOM 701 O O . PRO A 1 92 ? -9.038 -4.188 1.361 1.00 95.94 92 PRO A O 1
ATOM 704 N N . CYS A 1 93 ? -8.359 -5.673 2.901 1.00 95.44 93 CYS A N 1
ATOM 705 C CA . CYS A 1 93 ? -9.665 -5.899 3.512 1.00 95.44 93 CYS A CA 1
ATOM 706 C C . CYS A 1 93 ? -10.149 -4.647 4.253 1.00 95.44 93 CYS A C 1
ATOM 708 O O . CYS A 1 93 ? -11.292 -4.218 4.114 1.00 95.44 93 CYS A O 1
ATOM 710 N N . CYS A 1 94 ? -9.256 -4.036 5.030 1.00 95.81 94 CYS A N 1
ATOM 711 C CA . CYS A 1 94 ? -9.495 -2.773 5.707 1.00 95.81 94 CYS A CA 1
ATOM 712 C C . CYS A 1 94 ? -8.167 -2.063 5.998 1.00 95.81 94 CYS A C 1
ATOM 714 O O . CYS A 1 94 ? -7.106 -2.688 6.058 1.00 95.81 94 CYS A O 1
ATOM 716 N N . THR A 1 95 ? -8.229 -0.748 6.203 1.00 96.50 95 THR A N 1
ATOM 717 C CA . THR A 1 95 ? -7.089 0.045 6.675 1.00 96.50 95 THR A CA 1
ATOM 718 C C . THR A 1 95 ? -7.331 0.424 8.128 1.00 96.50 95 THR A C 1
ATOM 720 O O . THR A 1 95 ? -8.284 1.137 8.451 1.00 96.50 95 THR A O 1
ATOM 723 N N . LEU A 1 96 ? -6.458 -0.041 9.015 1.00 96.25 96 LEU A N 1
ATOM 724 C CA . LEU A 1 96 ? -6.498 0.296 10.431 1.00 96.25 96 LEU A CA 1
ATOM 725 C C . LEU A 1 96 ? -5.733 1.587 10.689 1.00 96.25 96 LEU A C 1
ATOM 727 O O . LEU A 1 96 ? -4.688 1.836 10.091 1.00 96.25 96 LEU A O 1
ATOM 731 N N . GLY A 1 97 ? -6.252 2.395 11.608 1.00 96.19 97 GLY A N 1
ATOM 732 C CA . GLY A 1 97 ? -5.651 3.659 12.009 1.00 96.19 97 GLY A CA 1
ATOM 733 C C . GLY A 1 97 ? -5.399 3.721 13.511 1.00 96.19 97 GLY A C 1
ATOM 734 O O . GLY A 1 97 ? -6.234 3.295 14.302 1.00 96.19 97 GLY A O 1
ATOM 735 N N . SER A 1 98 ? -4.255 4.282 13.899 1.00 95.62 98 SER A N 1
ATOM 736 C CA . SER A 1 98 ? -3.873 4.532 15.290 1.00 95.62 98 SER A CA 1
ATOM 737 C C . SER A 1 98 ? -3.349 5.955 15.462 1.00 95.62 98 SER A C 1
ATOM 739 O O . SER A 1 98 ? -2.751 6.523 14.547 1.00 95.62 98 SER A O 1
ATOM 741 N N . MET A 1 99 ? -3.553 6.542 16.642 1.00 95.69 99 MET A N 1
ATOM 742 C CA . MET A 1 99 ? -2.947 7.827 17.020 1.00 95.69 99 MET A CA 1
ATOM 743 C C . MET A 1 99 ? -1.468 7.701 17.405 1.00 95.69 99 MET A C 1
ATOM 745 O O . MET A 1 99 ? -0.763 8.708 17.413 1.00 95.69 99 MET A O 1
ATOM 749 N N . ARG A 1 100 ? -1.004 6.482 17.707 1.00 95.38 100 ARG A N 1
ATOM 750 C CA . ARG A 1 100 ? 0.383 6.192 18.091 1.00 95.38 100 ARG A CA 1
ATOM 751 C C . ARG A 1 100 ? 1.344 6.376 16.922 1.00 95.38 100 ARG A C 1
ATOM 753 O O . ARG A 1 100 ? 0.949 6.257 15.759 1.00 95.38 100 ARG A O 1
ATOM 760 N N . SER A 1 101 ? 2.613 6.628 17.233 1.00 95.00 101 SER A N 1
ATOM 761 C CA . SER A 1 101 ? 3.673 6.729 16.226 1.00 95.00 101 SER A CA 1
ATOM 762 C C . SER A 1 101 ? 3.983 5.370 15.586 1.00 95.00 101 SER A C 1
ATOM 764 O O . SER A 1 101 ? 3.727 4.316 16.174 1.00 95.00 101 SER A O 1
ATOM 766 N N . ALA A 1 102 ? 4.586 5.361 14.392 1.00 94.81 102 ALA A N 1
ATOM 767 C CA . ALA A 1 102 ? 4.990 4.105 13.758 1.00 94.81 102 ALA A CA 1
ATOM 768 C C . ALA A 1 102 ? 5.989 3.316 14.624 1.00 94.81 102 ALA A C 1
ATOM 770 O O . ALA A 1 102 ? 5.905 2.094 14.683 1.00 94.81 102 ALA A O 1
ATOM 771 N N . ARG A 1 103 ? 6.882 4.005 15.351 1.00 95.38 103 ARG A N 1
ATOM 772 C CA . ARG A 1 103 ? 7.866 3.377 16.252 1.00 95.38 103 ARG A CA 1
ATOM 773 C C . ARG A 1 103 ? 7.199 2.586 17.376 1.00 95.38 103 ARG A C 1
ATOM 775 O O . ARG A 1 103 ? 7.593 1.454 17.629 1.00 95.38 103 ARG A O 1
ATOM 782 N N . GLU A 1 104 ? 6.169 3.152 17.998 1.00 95.00 104 GLU A N 1
ATOM 783 C CA . GLU A 1 104 ? 5.378 2.457 19.023 1.00 95.00 104 GLU A CA 1
ATOM 784 C C . GLU A 1 104 ? 4.589 1.286 18.429 1.00 95.00 104 GLU A C 1
ATOM 786 O O . GLU A 1 104 ? 4.496 0.216 19.027 1.00 95.00 104 GLU A O 1
ATOM 791 N N . MET A 1 105 ? 4.042 1.472 17.226 1.00 95.69 105 MET A N 1
ATOM 792 C CA . MET A 1 105 ? 3.221 0.461 16.560 1.00 95.69 105 MET A CA 1
ATOM 793 C C . MET A 1 105 ? 4.021 -0.758 16.089 1.00 95.69 105 MET A C 1
ATOM 795 O O . MET A 1 105 ? 3.454 -1.845 16.005 1.00 95.69 105 MET A O 1
ATOM 799 N N . VAL A 1 106 ? 5.322 -0.623 15.806 1.00 96.06 106 VAL A N 1
ATOM 800 C CA . VAL A 1 106 ? 6.176 -1.752 15.388 1.00 96.06 106 VAL A CA 1
ATOM 801 C C . VAL A 1 106 ? 6.200 -2.863 16.441 1.00 96.06 106 VAL A C 1
ATOM 803 O O . VAL A 1 106 ? 6.114 -4.033 16.068 1.00 96.06 106 VAL A O 1
ATOM 806 N N . GLY A 1 107 ? 6.265 -2.517 17.733 1.00 93.94 107 GLY A N 1
ATOM 807 C CA . GLY A 1 107 ? 6.317 -3.499 18.824 1.00 93.94 107 GLY A CA 1
ATOM 808 C C . GLY A 1 107 ? 5.041 -4.336 18.941 1.00 93.94 107 GLY A C 1
ATOM 809 O O . GLY A 1 107 ? 5.109 -5.550 19.093 1.00 93.94 107 GLY A O 1
ATOM 810 N N . VAL A 1 108 ? 3.881 -3.701 18.767 1.00 95.12 108 VAL A N 1
ATOM 811 C CA . VAL A 1 108 ? 2.559 -4.342 18.902 1.00 95.12 108 VAL A CA 1
ATOM 812 C C . VAL A 1 108 ? 2.012 -4.907 17.588 1.00 95.12 108 VAL A C 1
ATOM 814 O O . VAL A 1 108 ? 0.971 -5.557 17.570 1.00 95.12 108 VAL A O 1
ATOM 817 N N . LYS A 1 109 ? 2.696 -4.690 16.456 1.00 95.00 109 LYS A N 1
ATOM 818 C CA . LYS A 1 109 ? 2.197 -5.068 15.122 1.00 95.00 109 LYS A CA 1
ATOM 819 C C . LYS A 1 109 ? 1.844 -6.555 15.022 1.00 95.00 109 LYS A C 1
ATOM 821 O O . LYS A 1 109 ? 0.822 -6.902 14.438 1.00 95.00 109 LYS A O 1
ATOM 826 N N . LYS A 1 110 ? 2.679 -7.435 15.581 1.00 94.44 110 LYS A N 1
ATOM 827 C CA . LYS A 1 110 ? 2.439 -8.888 15.548 1.00 94.44 110 LYS A CA 1
ATOM 828 C C . LYS A 1 110 ? 1.229 -9.291 16.389 1.00 94.44 110 LYS A C 1
ATOM 830 O O . LYS A 1 110 ? 0.438 -10.113 15.946 1.00 94.44 110 LYS A O 1
ATOM 835 N N . GLU A 1 111 ? 1.067 -8.683 17.558 1.00 95.31 111 GLU A N 1
ATOM 836 C CA . GLU A 1 111 ? -0.073 -8.927 18.449 1.00 95.31 111 GLU A CA 1
ATOM 837 C C . GLU A 1 111 ? -1.381 -8.480 17.797 1.00 95.31 111 GLU A C 1
ATOM 839 O O . GLU A 1 111 ? -2.361 -9.217 17.802 1.00 95.31 111 GLU A O 1
ATOM 844 N N . ILE A 1 112 ? -1.369 -7.322 17.130 1.00 95.62 112 ILE A N 1
ATOM 845 C CA . ILE A 1 112 ? -2.514 -6.834 16.353 1.00 95.62 112 ILE A CA 1
ATOM 846 C C . ILE A 1 112 ? -2.914 -7.848 15.276 1.00 95.62 112 ILE A C 1
ATOM 848 O O . ILE A 1 112 ? -4.101 -8.103 15.102 1.00 95.62 112 ILE A O 1
ATOM 852 N N . ALA A 1 113 ? -1.955 -8.460 14.571 1.00 95.44 113 ALA A N 1
ATOM 853 C CA . ALA A 1 113 ? -2.267 -9.475 13.563 1.00 95.44 113 ALA A CA 1
ATOM 854 C C . ALA A 1 113 ? -3.003 -10.682 14.167 1.00 95.44 113 ALA A C 1
ATOM 856 O O . ALA A 1 113 ? -3.963 -11.172 13.574 1.00 95.44 113 ALA A O 1
ATOM 857 N N . LEU A 1 114 ? -2.574 -11.141 15.347 1.00 95.94 114 LEU A N 1
ATOM 858 C CA . LEU A 1 114 ? -3.206 -12.257 16.054 1.00 95.94 114 LEU A CA 1
ATOM 859 C C . LEU A 1 114 ? -4.619 -11.894 16.518 1.00 95.94 114 LEU A C 1
ATOM 861 O O . LEU A 1 114 ? -5.558 -12.627 16.216 1.00 95.94 114 LEU A O 1
ATOM 865 N N . LEU A 1 115 ? -4.790 -10.725 17.139 1.00 95.69 115 LEU A N 1
ATOM 866 C CA . LEU A 1 115 ? -6.099 -10.236 17.578 1.00 95.69 115 LEU A CA 1
ATOM 867 C C . LEU A 1 115 ? -7.073 -10.059 16.406 1.00 95.69 115 LEU A C 1
ATOM 869 O O . LEU A 1 115 ? -8.261 -10.334 16.541 1.00 95.69 115 LEU A O 1
ATOM 873 N N . LEU A 1 116 ? -6.589 -9.637 15.235 1.00 95.75 116 LEU A N 1
ATOM 874 C CA . LEU A 1 116 ? -7.415 -9.551 14.028 1.00 95.75 116 LEU A CA 1
ATOM 875 C C . LEU A 1 116 ? -7.810 -10.929 13.494 1.00 95.75 116 LEU A C 1
ATOM 877 O O . LEU A 1 116 ? -8.946 -11.089 13.049 1.00 95.75 116 LEU A O 1
ATOM 881 N N . CYS A 1 117 ? -6.913 -11.920 13.558 1.00 95.31 117 CYS A N 1
ATOM 882 C CA . CYS A 1 117 ? -7.263 -13.301 13.222 1.00 95.31 117 CYS A CA 1
ATOM 883 C C . CYS A 1 117 ? -8.370 -13.814 14.154 1.00 95.31 117 CYS A C 1
ATOM 885 O O . CYS A 1 117 ? -9.357 -14.365 13.676 1.00 95.31 117 CYS A O 1
ATOM 887 N N . GLU A 1 118 ? -8.247 -13.578 15.462 1.00 95.00 118 GLU A N 1
ATOM 888 C CA . GLU A 1 118 ? -9.260 -13.962 16.453 1.00 95.00 118 GLU A CA 1
ATOM 889 C C . GLU A 1 118 ? -10.596 -13.249 16.215 1.00 95.00 118 GLU A C 1
ATOM 891 O O . GLU A 1 118 ? -11.651 -13.887 16.202 1.00 95.00 118 GLU A O 1
ATOM 896 N N . LEU A 1 119 ? -10.557 -11.940 15.949 1.00 94.62 119 LEU A N 1
ATOM 897 C CA . LEU A 1 119 ? -11.740 -11.122 15.684 1.00 94.62 119 LEU A CA 1
ATOM 898 C C . LEU A 1 119 ? -12.504 -11.603 14.445 1.00 94.62 119 LEU A C 1
ATOM 900 O O . LEU A 1 119 ? -13.733 -11.687 14.466 1.00 94.62 119 LEU A O 1
ATOM 904 N N 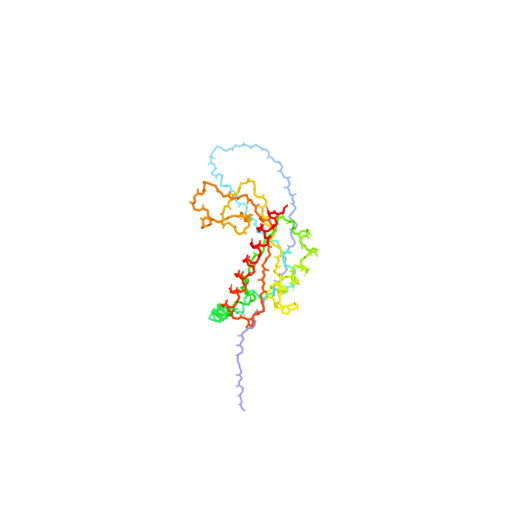. ALA A 1 120 ? -11.774 -11.930 13.378 1.00 92.50 120 ALA A N 1
ATOM 905 C CA . ALA A 1 120 ? -12.330 -12.435 12.129 1.00 92.50 120 ALA A CA 1
ATOM 906 C C . ALA A 1 120 ? -12.606 -13.951 12.156 1.00 92.50 120 ALA A C 1
ATOM 908 O O . ALA A 1 120 ? -13.105 -14.489 11.172 1.00 92.50 120 ALA A O 1
ATOM 909 N N . ARG A 1 121 ? -12.302 -14.642 13.268 1.00 93.12 121 ARG A N 1
ATOM 910 C CA . ARG A 1 121 ? -12.385 -16.108 13.410 1.00 93.12 121 ARG A CA 1
ATOM 911 C C . ARG A 1 121 ? -11.610 -16.864 12.323 1.00 93.12 121 ARG A C 1
ATOM 913 O O . ARG A 1 121 ? -12.037 -17.917 11.855 1.00 93.12 121 ARG A O 1
ATOM 920 N N . LEU A 1 122 ? -10.460 -16.325 11.933 1.00 92.38 122 LEU A N 1
ATOM 921 C CA . LEU A 1 122 ? -9.546 -16.919 10.965 1.00 92.38 122 LEU A CA 1
ATOM 922 C C . LEU A 1 122 ? -8.418 -17.673 11.671 1.00 92.38 122 LEU A C 1
ATOM 924 O O . LEU A 1 122 ? -8.098 -17.429 12.836 1.00 92.38 122 LEU A O 1
ATOM 928 N N . ARG A 1 123 ? -7.772 -18.587 10.941 1.00 92.81 123 ARG A N 1
ATOM 929 C CA . ARG A 1 123 ? -6.583 -19.289 11.433 1.00 92.81 123 ARG A CA 1
ATOM 930 C C . ARG A 1 123 ? -5.480 -18.282 11.779 1.00 92.81 123 ARG A C 1
ATOM 932 O O . ARG A 1 123 ? -5.228 -17.347 11.020 1.00 92.81 123 ARG A O 1
ATOM 939 N N . ALA A 1 124 ? -4.776 -18.515 12.887 1.00 91.06 124 ALA A N 1
ATOM 940 C CA . ALA A 1 124 ? -3.609 -17.719 13.256 1.00 91.06 124 ALA A CA 1
ATOM 941 C C . ALA A 1 124 ? -2.587 -17.677 12.105 1.00 91.06 124 ALA A C 1
ATOM 943 O O . ALA A 1 124 ? -2.189 -18.717 11.575 1.00 91.06 124 ALA A O 1
ATOM 944 N N . GLY A 1 125 ? -2.186 -16.465 11.717 1.00 91.31 125 GLY A N 1
ATOM 945 C CA . GLY A 1 125 ? -1.265 -16.228 10.603 1.00 91.31 125 GLY A CA 1
ATOM 946 C C . GLY A 1 125 ? -1.919 -16.108 9.222 1.00 91.31 125 GLY A C 1
ATOM 947 O O . GLY A 1 125 ? -1.203 -15.860 8.260 1.00 91.31 125 GLY A O 1
ATOM 948 N N . ALA A 1 126 ? -3.246 -16.239 9.104 1.00 93.62 126 ALA A N 1
ATOM 949 C CA . ALA A 1 126 ? -3.949 -15.996 7.839 1.00 93.62 126 ALA A CA 1
ATOM 950 C C . ALA A 1 126 ? -3.941 -14.509 7.443 1.00 93.62 126 ALA A C 1
ATOM 952 O O . ALA A 1 126 ? -3.885 -14.173 6.264 1.00 93.62 126 ALA A O 1
ATOM 953 N N . VAL A 1 127 ? -3.984 -13.610 8.428 1.00 95.56 127 VAL A N 1
ATOM 954 C CA . VAL A 1 127 ? -3.951 -12.163 8.201 1.00 95.56 127 VAL A CA 1
ATOM 955 C C . VAL A 1 127 ? -2.508 -11.693 8.043 1.00 95.56 127 VAL A C 1
ATOM 957 O O . VAL A 1 127 ? -1.669 -11.930 8.914 1.00 95.56 127 VAL A O 1
ATOM 960 N N . SER A 1 128 ? -2.232 -10.948 6.973 1.00 95.75 128 SER A N 1
ATOM 961 C CA . SER A 1 128 ? -0.953 -10.266 6.781 1.00 95.75 128 SER A CA 1
ATOM 962 C C . SER A 1 128 ? -1.119 -8.751 6.881 1.00 95.75 128 SER A C 1
ATOM 964 O O . SER A 1 128 ? -2.062 -8.161 6.361 1.00 95.75 128 SER A O 1
ATOM 966 N N . LEU A 1 129 ? -0.198 -8.104 7.592 1.00 96.69 129 LEU A N 1
ATOM 967 C CA . LEU A 1 129 ? -0.243 -6.663 7.826 1.00 96.69 129 LEU A CA 1
ATOM 968 C C . LEU A 1 129 ? 0.737 -5.929 6.915 1.00 96.69 129 LEU A C 1
ATOM 970 O O . LEU A 1 129 ? 1.937 -6.226 6.903 1.00 96.69 129 LEU A O 1
ATOM 974 N N . GLY A 1 130 ? 0.228 -4.922 6.214 1.00 95.69 130 GLY A N 1
ATOM 975 C CA . GLY A 1 130 ? 0.975 -4.033 5.336 1.00 95.69 130 GLY A CA 1
ATOM 976 C C . GLY A 1 130 ? 2.043 -3.197 6.047 1.00 95.69 130 GLY A C 1
ATOM 977 O O . GLY A 1 130 ? 2.245 -3.302 7.263 1.00 95.69 130 GLY A O 1
ATOM 978 N N . PRO A 1 131 ? 2.781 -2.366 5.297 1.00 96.25 131 PRO A N 1
ATOM 979 C CA . PRO A 1 131 ? 3.715 -1.417 5.886 1.00 96.25 131 PRO A CA 1
ATOM 980 C C . PRO A 1 131 ? 2.982 -0.428 6.803 1.00 96.25 131 PRO A C 1
ATOM 982 O O . PRO A 1 131 ? 1.827 -0.077 6.569 1.00 96.25 131 PRO A O 1
ATOM 985 N N . LEU A 1 132 ? 3.668 0.022 7.855 1.00 96.88 132 LEU A N 1
ATOM 986 C CA . LEU A 1 132 ? 3.170 1.108 8.696 1.00 96.88 132 LEU A CA 1
ATOM 987 C C . LEU A 1 132 ? 3.399 2.426 7.958 1.00 96.88 132 LEU A C 1
ATOM 989 O O . LEU A 1 132 ? 4.542 2.793 7.685 1.00 96.88 132 LEU A O 1
ATOM 993 N N . VAL A 1 133 ? 2.318 3.133 7.650 1.00 96.69 133 VAL A N 1
ATOM 994 C CA . VAL A 1 133 ? 2.351 4.421 6.957 1.00 96.69 133 VAL A CA 1
ATOM 995 C C . VAL A 1 133 ? 2.024 5.515 7.961 1.00 96.69 133 VAL A C 1
ATOM 997 O O . VAL A 1 133 ? 0.880 5.669 8.385 1.00 96.69 133 VAL A O 1
ATOM 1000 N N . GLN A 1 134 ? 3.035 6.281 8.362 1.00 96.62 134 GLN A N 1
ATOM 1001 C CA . GLN A 1 134 ? 2.828 7.455 9.203 1.00 96.62 134 GLN A CA 1
ATOM 1002 C C . GLN A 1 134 ? 2.420 8.642 8.325 1.00 96.62 134 GLN A C 1
ATOM 1004 O O . GLN A 1 134 ? 3.135 9.026 7.401 1.00 96.62 134 GLN A O 1
ATOM 1009 N N . THR A 1 135 ? 1.248 9.200 8.607 1.00 95.56 135 THR A N 1
ATOM 1010 C CA . THR A 1 135 ? 0.744 10.414 7.955 1.00 95.56 135 THR A CA 1
ATOM 1011 C C . THR A 1 135 ? 1.614 11.614 8.306 1.00 95.56 135 THR A C 1
ATOM 1013 O O . THR A 1 135 ? 2.282 11.642 9.344 1.00 95.56 135 THR A O 1
ATOM 1016 N N . THR A 1 136 ? 1.629 12.613 7.429 1.00 95.56 136 THR A N 1
ATOM 1017 C CA . THR A 1 136 ? 2.398 13.833 7.659 1.00 95.56 136 THR A CA 1
ATOM 1018 C C . THR A 1 136 ? 1.732 14.693 8.726 1.00 95.56 136 THR A C 1
ATOM 1020 O O . THR A 1 136 ? 0.521 14.916 8.712 1.00 95.56 136 THR A O 1
ATOM 1023 N N . GLU A 1 137 ? 2.532 15.227 9.648 1.00 91.88 137 GLU A N 1
ATOM 1024 C CA . GLU A 1 137 ? 2.059 16.207 10.626 1.00 91.88 137 GLU A CA 1
ATOM 1025 C C . GLU A 1 137 ? 1.889 17.565 9.940 1.00 91.88 137 GLU A C 1
ATOM 1027 O O . GLU A 1 137 ? 2.809 18.372 9.827 1.00 91.88 137 GLU A O 1
ATOM 1032 N N . MET A 1 138 ? 0.697 17.781 9.388 1.00 92.50 138 MET A N 1
ATOM 1033 C CA . MET A 1 138 ? 0.390 18.975 8.611 1.00 92.50 138 MET A CA 1
ATOM 1034 C C . MET A 1 138 ? 0.033 20.139 9.539 1.00 92.50 138 MET A C 1
ATOM 1036 O O . MET A 1 138 ? -0.949 20.057 10.272 1.00 92.50 138 MET A O 1
ATOM 1040 N N . MET A 1 139 ? 0.764 21.255 9.440 1.00 93.38 139 MET A N 1
ATOM 1041 C CA . MET A 1 139 ? 0.360 22.511 10.095 1.00 93.38 139 MET A CA 1
ATOM 1042 C C . MET A 1 139 ? -0.973 23.029 9.537 1.00 93.38 139 MET A C 1
ATOM 1044 O O . MET A 1 139 ? -1.832 23.487 10.283 1.00 93.38 139 MET A O 1
ATOM 1048 N N . LEU A 1 140 ? -1.154 22.916 8.215 1.00 95.00 140 LEU A N 1
ATOM 1049 C CA . LEU A 1 140 ? -2.411 23.199 7.529 1.00 95.00 140 LEU A CA 1
ATOM 1050 C C . LEU A 1 140 ? -2.984 21.898 6.974 1.00 95.00 140 LEU A C 1
ATOM 1052 O O . LEU A 1 140 ? -2.438 21.321 6.030 1.00 95.00 140 LEU A O 1
ATOM 1056 N N . PHE A 1 141 ? -4.096 21.455 7.550 1.00 94.25 141 PHE A N 1
ATOM 1057 C CA . PHE A 1 141 ? -4.771 20.238 7.125 1.00 94.25 141 PHE A CA 1
ATOM 1058 C C . PHE A 1 141 ? -5.321 20.367 5.695 1.00 94.25 141 PHE A C 1
ATOM 1060 O O . PHE A 1 141 ? -6.067 21.299 5.391 1.00 94.25 141 PHE A O 1
ATOM 1067 N N . LYS A 1 142 ? -4.979 19.406 4.826 1.00 93.75 142 LYS A N 1
ATOM 1068 C CA . LYS A 1 142 ? -5.529 19.288 3.466 1.00 93.75 142 LYS A CA 1
ATOM 1069 C C . LYS A 1 142 ? -6.251 17.943 3.307 1.00 93.75 142 LYS A C 1
ATOM 1071 O O . LYS A 1 142 ? -5.578 16.908 3.280 1.00 93.75 142 LYS A O 1
ATOM 1076 N N . PRO A 1 143 ? -7.591 17.931 3.190 1.00 90.06 143 PRO A N 1
ATOM 1077 C CA . PRO A 1 143 ? -8.350 16.691 3.064 1.00 90.06 143 PRO A CA 1
ATOM 1078 C C . PRO A 1 143 ? -8.082 15.991 1.725 1.00 90.06 143 PRO A C 1
ATOM 1080 O O . PRO A 1 143 ? -7.731 16.629 0.736 1.00 90.06 143 PRO A O 1
ATOM 1083 N N . GLY A 1 144 ? -8.283 14.671 1.688 1.00 87.19 144 GLY A N 1
ATOM 1084 C CA . GLY A 1 144 ? -8.254 13.878 0.451 1.00 87.19 144 GLY A CA 1
ATOM 1085 C C . GLY A 1 144 ? -6.859 13.499 -0.053 1.00 87.19 144 GLY A C 1
ATOM 1086 O O . GLY A 1 144 ? -6.747 12.798 -1.052 1.00 87.19 144 GLY A O 1
ATOM 1087 N N . THR A 1 145 ? -5.794 13.906 0.639 1.00 93.06 145 THR A N 1
ATOM 1088 C CA . THR A 1 145 ? -4.438 13.446 0.317 1.00 93.06 145 THR A CA 1
ATOM 1089 C C . THR A 1 145 ? -4.156 12.101 1.000 1.00 93.06 145 THR A C 1
ATOM 1091 O O . THR A 1 145 ? -4.586 11.899 2.140 1.00 93.06 145 THR A O 1
ATOM 1094 N N . PRO A 1 146 ? -3.426 11.169 0.360 1.00 91.50 146 PRO A N 1
ATOM 1095 C CA . PRO A 1 146 ? -3.171 9.842 0.932 1.00 91.50 146 PRO A CA 1
ATOM 1096 C C . PRO A 1 146 ? -2.398 9.903 2.257 1.00 91.50 146 PRO A C 1
ATOM 1098 O O . PRO A 1 146 ? -2.589 9.049 3.118 1.00 91.50 146 PRO A O 1
ATOM 1101 N N . LEU A 1 147 ? -1.578 10.943 2.441 1.00 93.69 147 LEU A N 1
ATOM 1102 C CA . LEU A 1 147 ? -0.794 11.186 3.653 1.00 93.69 147 LEU A CA 1
ATOM 1103 C C . LEU A 1 147 ? -1.481 12.125 4.657 1.00 93.69 147 LEU A C 1
ATOM 1105 O O . LEU A 1 147 ? -0.861 12.470 5.659 1.00 93.69 147 LEU A O 1
ATOM 1109 N N . SER A 1 148 ? -2.731 12.543 4.422 1.00 94.88 148 SER A N 1
ATOM 1110 C CA . SER A 1 148 ? -3.464 13.338 5.414 1.00 94.88 148 SER A CA 1
ATOM 1111 C C . SER A 1 148 ? -3.874 12.478 6.617 1.00 94.88 148 SER A C 1
ATOM 1113 O O . SER A 1 148 ? -4.381 11.366 6.428 1.00 94.88 148 SER A O 1
ATOM 1115 N N . PRO A 1 149 ? -3.707 12.981 7.855 1.00 95.19 149 PRO A N 1
ATOM 1116 C CA . PRO A 1 149 ? -4.224 12.312 9.044 1.00 95.19 149 PRO A CA 1
ATOM 1117 C C . PRO A 1 149 ? -5.735 12.080 8.936 1.00 95.19 149 PRO A C 1
ATOM 1119 O O . PRO A 1 149 ? -6.480 12.957 8.490 1.00 95.19 149 PRO A O 1
ATOM 1122 N N . ARG A 1 150 ? -6.212 10.900 9.341 1.00 94.56 150 ARG A N 1
ATOM 1123 C CA . ARG A 1 150 ? -7.634 10.553 9.198 1.00 94.56 150 ARG A CA 1
ATOM 1124 C C . ARG A 1 150 ? -8.450 11.196 10.310 1.00 94.56 150 ARG A C 1
ATOM 1126 O O . ARG A 1 150 ? -8.066 11.155 11.478 1.00 94.56 150 ARG A O 1
ATOM 1133 N N . LEU A 1 151 ? -9.580 11.786 9.935 1.00 94.00 151 LEU A N 1
ATOM 1134 C CA . LEU A 1 151 ? -10.529 12.408 10.859 1.00 94.00 151 LEU A CA 1
ATOM 1135 C C . LEU A 1 151 ? -11.433 11.348 11.502 1.00 94.00 151 LEU A C 1
ATOM 1137 O O . LEU A 1 151 ? -11.581 10.244 10.983 1.00 94.00 151 LEU A O 1
ATOM 1141 N N . GLY A 1 152 ? -12.033 11.674 12.647 1.00 91.06 152 GLY A N 1
ATOM 1142 C CA . GLY A 1 152 ? -12.879 10.741 13.405 1.00 91.06 152 GLY A CA 1
ATOM 1143 C C . GLY A 1 152 ? -14.301 10.533 12.870 1.00 91.06 152 GLY A C 1
ATOM 1144 O O . GLY A 1 152 ? -15.075 9.786 13.478 1.00 91.06 152 GLY A O 1
ATOM 1145 N N . ASP A 1 153 ? -14.672 11.217 11.795 1.00 90.56 153 ASP A N 1
ATOM 1146 C CA . ASP A 1 153 ? -15.973 11.143 11.136 1.00 90.56 153 ASP A CA 1
ATOM 1147 C C . ASP A 1 153 ? -15.830 11.253 9.619 1.00 90.56 153 ASP A C 1
ATOM 1149 O O . ASP A 1 153 ? -14.765 11.618 9.130 1.00 90.56 153 ASP A O 1
ATOM 1153 N N . ASP A 1 154 ? -16.929 10.980 8.912 1.00 87.69 154 ASP A N 1
ATOM 1154 C CA . ASP A 1 154 ? -17.136 11.241 7.489 1.00 87.69 154 ASP A CA 1
ATOM 1155 C C . ASP A 1 154 ? -18.337 12.137 7.198 1.00 87.69 154 ASP A C 1
ATOM 1157 O O . ASP A 1 154 ? -19.259 12.250 8.006 1.00 87.69 154 ASP A O 1
ATOM 1161 N N . ARG A 1 155 ? -18.346 12.781 6.021 1.00 85.19 155 ARG A N 1
ATOM 1162 C CA . ARG A 1 155 ? -19.441 13.680 5.615 1.00 85.19 155 ARG A CA 1
ATOM 1163 C C . ARG A 1 155 ? -20.759 12.910 5.528 1.00 85.19 155 ARG A C 1
ATOM 1165 O O . ARG A 1 155 ? -21.796 13.452 5.888 1.00 85.19 155 ARG A O 1
ATOM 1172 N N . SER A 1 156 ? -20.691 11.639 5.130 1.00 84.38 156 SER A N 1
ATOM 1173 C CA . SER A 1 156 ? -21.813 10.696 5.156 1.00 84.38 156 SER A CA 1
ATOM 1174 C C . SER A 1 156 ? -22.334 10.432 6.573 1.00 84.38 156 SER A C 1
ATOM 1176 O O . SER A 1 156 ? -23.534 10.282 6.763 1.00 84.38 156 SER A O 1
ATOM 1178 N N . SER A 1 157 ? -21.458 10.431 7.582 1.00 77.19 157 SER A N 1
ATOM 1179 C CA . SER A 1 157 ? -21.823 10.164 8.981 1.00 77.19 157 SER A CA 1
ATOM 1180 C C . SER A 1 157 ? -22.329 11.390 9.757 1.00 77.19 157 SER A C 1
ATOM 1182 O O . SER A 1 157 ? -22.912 11.237 10.828 1.00 77.19 157 SER A O 1
ATOM 1184 N N . GLY A 1 158 ? -22.104 12.603 9.239 1.00 67.69 158 GLY A N 1
ATOM 1185 C CA . GLY A 1 158 ? -22.304 13.868 9.953 1.00 67.69 158 GLY A CA 1
ATOM 1186 C C . GLY A 1 158 ? -22.879 14.973 9.072 1.00 67.69 158 GLY A C 1
ATOM 1187 O O . GLY A 1 158 ? -22.408 16.101 9.112 1.00 67.69 158 GLY A O 1
ATOM 1188 N N . MET A 1 159 ? -23.900 14.677 8.262 1.00 72.88 159 MET A N 1
ATOM 1189 C CA . MET A 1 159 ? -24.431 15.623 7.263 1.00 72.88 159 MET A CA 1
ATOM 1190 C C . MET A 1 159 ? -24.956 16.954 7.850 1.00 72.88 159 MET A C 1
ATOM 1192 O O . MET A 1 159 ? -25.148 17.916 7.113 1.00 72.88 159 MET A O 1
ATOM 1196 N N . ARG A 1 160 ? -25.181 17.020 9.169 1.00 81.19 160 ARG A N 1
ATOM 1197 C CA . ARG A 1 160 ? -25.681 18.205 9.887 1.00 81.19 160 ARG A CA 1
ATOM 1198 C C . ARG A 1 160 ? -24.626 18.919 10.744 1.00 81.19 160 ARG A C 1
ATOM 1200 O O . ARG A 1 160 ? -24.985 19.834 11.479 1.00 81.19 160 ARG A O 1
ATOM 1207 N N . THR A 1 161 ? -23.352 18.521 10.698 1.00 85.38 161 THR A N 1
ATOM 1208 C CA . THR A 1 161 ? -22.286 19.196 11.457 1.00 85.38 161 THR A CA 1
ATOM 1209 C C . THR A 1 161 ? -21.554 20.221 10.591 1.00 85.38 161 THR A C 1
ATOM 1211 O O . THR A 1 161 ? -21.239 19.966 9.431 1.00 85.38 161 THR A O 1
ATOM 1214 N N . TYR A 1 162 ? -21.276 21.400 11.156 1.00 88.56 162 TYR A N 1
ATOM 1215 C CA . TYR A 1 162 ? -20.576 22.491 10.457 1.00 88.56 162 TYR A CA 1
ATOM 1216 C C . TYR A 1 162 ? -19.068 22.236 10.301 1.00 88.56 162 TYR A C 1
ATOM 1218 O O . TYR A 1 162 ? -18.405 22.866 9.481 1.00 88.56 162 TYR A O 1
ATOM 1226 N N . ALA A 1 163 ? -18.525 21.312 11.095 1.00 89.75 163 ALA A N 1
ATOM 1227 C CA . ALA A 1 163 ? -17.129 20.908 11.085 1.00 89.75 163 ALA A CA 1
ATOM 1228 C C . ALA A 1 163 ? -17.009 19.388 11.251 1.00 89.75 163 ALA A C 1
ATOM 1230 O O . ALA A 1 163 ? -17.965 18.699 11.625 1.00 89.75 163 ALA A O 1
ATOM 1231 N N . ARG A 1 164 ? -15.812 18.883 10.955 1.00 91.19 164 ARG A N 1
ATOM 1232 C CA . ARG A 1 164 ? -15.434 17.479 11.122 1.00 91.19 164 ARG A CA 1
ATOM 1233 C C . ARG A 1 164 ? -14.838 17.242 12.503 1.00 91.19 164 ARG A C 1
ATOM 1235 O O . ARG A 1 164 ? -14.322 18.165 13.134 1.00 91.19 164 ARG A O 1
ATOM 1242 N N . LYS A 1 165 ? -14.884 15.995 12.961 1.00 92.62 165 LYS A N 1
ATOM 1243 C CA . LYS A 1 165 ? -14.217 15.574 14.197 1.00 92.62 165 LYS A CA 1
ATOM 1244 C C . LYS A 1 165 ? -12.697 15.721 14.070 1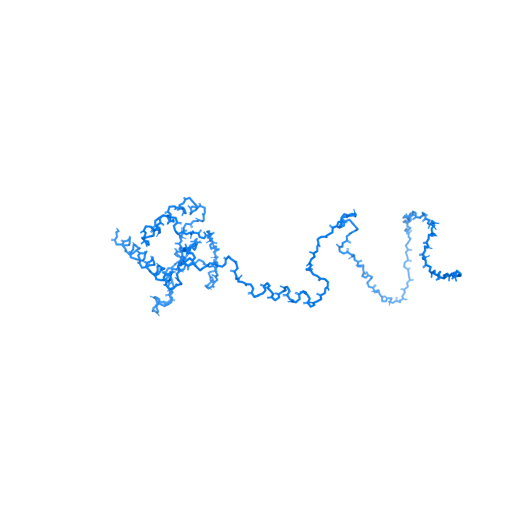.00 92.62 165 LYS A C 1
ATOM 1246 O O . LYS A 1 165 ? -12.168 15.646 12.959 1.00 92.62 165 LYS A O 1
ATOM 1251 N N . PRO A 1 166 ? -11.985 15.897 15.198 1.00 93.25 166 PRO A N 1
ATOM 1252 C CA . PRO A 1 166 ? -10.530 15.960 15.192 1.00 93.25 166 PRO A CA 1
ATOM 1253 C C . PRO A 1 166 ? -9.901 14.677 14.630 1.00 93.25 166 PRO A C 1
ATOM 1255 O O . PRO A 1 166 ? -10.565 13.652 14.437 1.00 93.25 166 PRO A O 1
ATOM 1258 N N . ILE A 1 167 ? -8.595 14.757 14.377 1.00 94.56 167 ILE A N 1
ATOM 1259 C CA . ILE A 1 167 ? -7.776 13.647 13.884 1.00 94.56 167 ILE A CA 1
ATOM 1260 C C . ILE A 1 167 ? -7.913 12.446 14.828 1.00 94.56 167 ILE A C 1
ATOM 1262 O O . ILE A 1 167 ? -7.694 12.569 16.032 1.00 94.56 167 ILE A O 1
ATOM 1266 N N . ALA A 1 168 ? -8.265 11.294 14.260 1.00 94.25 168 ALA A N 1
ATOM 1267 C CA . ALA A 1 168 ? -8.445 10.024 14.958 1.00 94.25 168 ALA A CA 1
ATOM 1268 C C . ALA A 1 168 ? -7.367 8.985 14.615 1.00 94.25 168 ALA A C 1
ATOM 1270 O O . ALA A 1 168 ? -7.235 7.999 15.336 1.00 94.25 168 ALA A O 1
ATOM 1271 N N . ALA A 1 169 ? -6.594 9.183 13.542 1.00 96.00 169 ALA A N 1
ATOM 1272 C CA . ALA A 1 169 ? -5.448 8.333 13.234 1.00 96.00 169 ALA A CA 1
ATOM 1273 C C . ALA A 1 169 ? -4.311 9.104 12.554 1.00 96.00 169 ALA A C 1
ATOM 1275 O O . ALA A 1 169 ? -4.537 9.871 11.614 1.00 96.00 169 ALA A O 1
ATOM 1276 N N . ARG A 1 170 ? -3.084 8.842 13.019 1.00 96.06 170 ARG A N 1
ATOM 1277 C CA . ARG A 1 170 ? -1.818 9.364 12.483 1.00 96.06 170 ARG A CA 1
ATOM 1278 C C . ARG A 1 170 ? -0.954 8.289 11.828 1.00 96.06 170 ARG A C 1
ATOM 1280 O O . ARG A 1 170 ? -0.169 8.608 10.942 1.00 96.06 170 ARG A O 1
ATOM 1287 N N . THR A 1 171 ? -1.106 7.033 12.226 1.00 97.19 171 THR A N 1
ATOM 1288 C CA . THR A 1 171 ? -0.418 5.893 11.618 1.00 97.19 171 THR A CA 1
ATOM 1289 C C . THR A 1 171 ? -1.457 4.944 11.054 1.00 97.19 171 THR A C 1
ATOM 1291 O O . THR A 1 171 ? -2.407 4.587 11.750 1.00 97.19 171 THR A O 1
ATOM 1294 N N . LEU A 1 172 ? -1.281 4.559 9.796 1.00 97.19 172 LEU A N 1
ATOM 1295 C CA . LEU A 1 172 ? -2.166 3.672 9.056 1.00 97.19 172 LEU A CA 1
ATOM 1296 C C . LEU A 1 172 ? -1.461 2.351 8.759 1.00 97.19 172 LEU A C 1
ATOM 1298 O O . LEU A 1 172 ? -0.238 2.303 8.605 1.00 97.19 172 LEU A O 1
ATOM 1302 N N . MET A 1 173 ? -2.238 1.280 8.681 1.00 97.06 173 MET A N 1
ATOM 1303 C CA . MET A 1 173 ? -1.753 -0.042 8.319 1.00 97.06 173 MET A CA 1
ATOM 1304 C C . MET A 1 173 ? -2.843 -0.808 7.590 1.00 97.06 173 MET A C 1
ATOM 1306 O O . MET A 1 173 ? -3.944 -0.979 8.112 1.00 97.06 173 MET A O 1
ATOM 1310 N N . ASP A 1 174 ? -2.511 -1.295 6.406 1.00 97.25 174 ASP A N 1
ATOM 1311 C CA . ASP A 1 174 ? -3.422 -2.112 5.620 1.00 97.25 174 ASP A CA 1
ATOM 1312 C C . ASP A 1 174 ? -3.443 -3.553 6.126 1.00 97.25 174 ASP A C 1
ATOM 1314 O O . ASP A 1 174 ? -2.414 -4.112 6.519 1.00 97.25 174 ASP A O 1
ATOM 1318 N N . VAL A 1 175 ? -4.626 -4.153 6.114 1.00 97.25 175 VAL A N 1
ATOM 1319 C CA . VAL A 1 175 ? -4.860 -5.541 6.502 1.00 97.25 175 VAL A CA 1
ATOM 1320 C C . VAL A 1 175 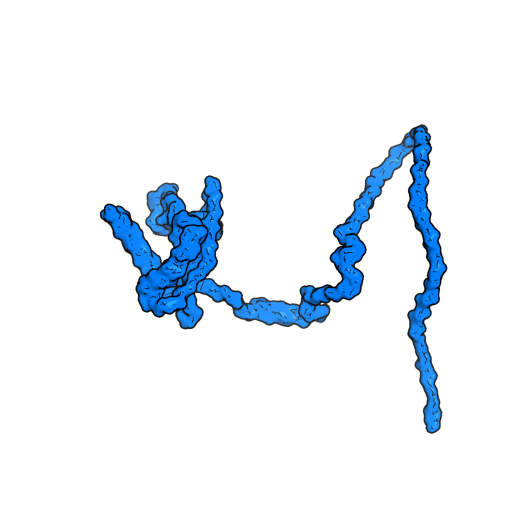? -5.174 -6.329 5.242 1.00 97.25 175 VAL A C 1
ATOM 1322 O O . VAL A 1 175 ? -6.150 -6.038 4.555 1.00 97.25 175 VAL A O 1
ATOM 1325 N N . PHE A 1 176 ? -4.359 -7.331 4.942 1.00 96.81 176 PHE A N 1
ATOM 1326 C CA . PHE A 1 176 ? -4.535 -8.204 3.790 1.00 96.81 176 PHE A CA 1
ATOM 1327 C C . PHE A 1 176 ? -4.940 -9.598 4.251 1.00 96.81 176 PHE A C 1
ATOM 1329 O O . PHE A 1 176 ? -4.386 -10.147 5.210 1.00 96.81 176 PHE A O 1
ATOM 1336 N N . LEU A 1 177 ? -5.900 -10.162 3.535 1.00 95.75 177 LEU A N 1
ATOM 1337 C CA . LEU A 1 177 ? -6.321 -11.547 3.669 1.00 95.75 177 LEU A CA 1
ATOM 1338 C C . LEU A 1 177 ? -5.578 -12.423 2.641 1.00 95.75 177 LEU A C 1
ATOM 1340 O O . LEU A 1 177 ? -4.920 -11.873 1.753 1.00 95.75 177 LEU A O 1
ATOM 1344 N N . PRO A 1 178 ? -5.636 -13.760 2.767 1.00 93.94 178 PRO A N 1
ATOM 1345 C CA . PRO A 1 178 ? -5.094 -14.671 1.762 1.00 93.94 178 PRO A CA 1
ATOM 1346 C C . PRO A 1 178 ? -5.671 -14.400 0.364 1.00 93.94 178 PRO A C 1
ATOM 1348 O O . PRO A 1 178 ? -6.848 -14.070 0.238 1.00 93.94 178 PRO A O 1
ATOM 1351 N N . GLU A 1 179 ? -4.845 -14.552 -0.677 1.00 90.88 179 GLU A N 1
ATOM 1352 C CA . GLU A 1 179 ? -5.212 -14.243 -2.074 1.00 90.88 179 GLU A CA 1
ATOM 1353 C C . GLU A 1 179 ? -6.285 -15.185 -2.640 1.00 90.88 179 GLU A C 1
ATOM 1355 O O . GLU A 1 179 ? -6.990 -14.825 -3.578 1.00 90.88 179 GLU A O 1
ATOM 1360 N N . ASP A 1 180 ? -6.449 -16.358 -2.027 1.00 92.00 180 ASP A N 1
ATOM 1361 C CA . ASP A 1 180 ? -7.427 -17.378 -2.419 1.00 92.00 180 ASP A CA 1
ATOM 1362 C C . ASP A 1 180 ? -8.876 -16.973 -2.079 1.00 92.00 180 ASP A C 1
ATOM 1364 O O . ASP A 1 180 ? -9.828 -17.607 -2.534 1.00 92.00 180 ASP A O 1
ATOM 1368 N N . ILE A 1 181 ? -9.052 -15.937 -1.250 1.00 92.69 181 ILE A N 1
ATOM 1369 C CA . ILE A 1 181 ? -10.357 -15.457 -0.793 1.00 92.69 181 ILE A CA 1
ATOM 1370 C C . ILE A 1 181 ? -10.981 -14.552 -1.857 1.00 92.69 181 ILE A C 1
ATOM 1372 O O . ILE A 1 181 ? -10.361 -13.604 -2.343 1.00 92.69 181 ILE A O 1
ATOM 1376 N N . ALA A 1 182 ? -12.247 -14.815 -2.187 1.00 94.25 182 ALA A N 1
ATOM 1377 C CA . ALA A 1 182 ? -12.993 -14.013 -3.146 1.00 94.25 182 ALA A CA 1
ATOM 1378 C C . ALA A 1 182 ? -13.164 -12.562 -2.663 1.00 94.25 182 ALA A C 1
ATOM 1380 O O . ALA A 1 182 ? -13.333 -12.295 -1.473 1.00 94.25 182 ALA A O 1
ATOM 1381 N N . LEU A 1 183 ? -13.184 -11.609 -3.599 1.00 93.50 183 LEU A N 1
ATOM 1382 C CA . LEU A 1 183 ? -13.274 -10.180 -3.279 1.00 93.50 183 LEU A CA 1
ATOM 1383 C C . LEU A 1 183 ? -14.507 -9.835 -2.422 1.00 93.50 183 LEU A C 1
ATOM 1385 O O . LEU A 1 183 ? -14.411 -9.013 -1.512 1.00 93.50 183 LEU A O 1
ATOM 1389 N N . ASP A 1 184 ? -15.638 -10.495 -2.667 1.00 94.88 184 ASP A N 1
ATOM 1390 C CA . ASP A 1 184 ? -16.875 -10.278 -1.910 1.00 94.88 184 ASP A CA 1
ATOM 1391 C C . ASP A 1 184 ? -16.719 -10.675 -0.433 1.00 94.88 184 ASP A C 1
ATOM 1393 O O . ASP A 1 184 ? -17.178 -9.968 0.467 1.00 94.88 184 ASP A O 1
ATOM 1397 N N . GLU A 1 185 ? -16.001 -11.768 -0.168 1.00 94.50 185 GLU A N 1
ATOM 1398 C CA . GLU A 1 185 ? -15.690 -12.219 1.189 1.00 94.50 185 GLU A CA 1
ATOM 1399 C C . GLU A 1 185 ? -14.699 -11.272 1.875 1.00 94.50 185 GLU A C 1
ATOM 1401 O O . GLU A 1 185 ? -14.861 -10.954 3.055 1.00 94.50 185 GLU A O 1
ATOM 1406 N N . VAL A 1 186 ? -13.717 -10.746 1.133 1.00 95.06 186 VAL A N 1
ATOM 1407 C CA . VAL A 1 186 ? -12.778 -9.731 1.638 1.00 95.06 186 VAL A CA 1
ATOM 1408 C C . VAL A 1 186 ? -13.525 -8.483 2.115 1.00 95.06 186 VAL A C 1
ATOM 1410 O O . VAL A 1 186 ? -13.242 -7.968 3.203 1.00 95.06 186 VAL A O 1
ATOM 1413 N N . VAL A 1 187 ? -14.504 -8.015 1.337 1.00 95.88 187 VAL A N 1
ATOM 1414 C CA . VAL A 1 187 ? -15.346 -6.862 1.687 1.00 95.88 187 VAL A CA 1
ATOM 1415 C C . VAL A 1 187 ? -16.233 -7.177 2.895 1.00 95.88 187 VAL A C 1
ATOM 1417 O O . VAL A 1 187 ? -16.313 -6.370 3.824 1.00 95.88 187 VAL A O 1
ATOM 1420 N N . ALA A 1 188 ? -16.849 -8.362 2.939 1.00 95.75 188 ALA A N 1
ATOM 1421 C CA . ALA A 1 188 ? -17.689 -8.786 4.060 1.00 95.75 188 ALA A CA 1
ATOM 1422 C C . ALA A 1 188 ? -16.907 -8.852 5.385 1.00 95.75 188 ALA A C 1
ATOM 1424 O O . ALA A 1 188 ? -17.369 -8.341 6.409 1.00 95.75 188 ALA A O 1
ATOM 1425 N N . ILE A 1 189 ? -15.695 -9.416 5.366 1.00 95.56 189 ILE A N 1
ATOM 1426 C CA . ILE A 1 189 ? -14.808 -9.463 6.537 1.00 95.56 189 ILE A CA 1
ATOM 1427 C C . ILE A 1 189 ? -14.386 -8.043 6.940 1.00 95.56 189 ILE A C 1
ATOM 1429 O O . ILE A 1 189 ? -14.359 -7.723 8.130 1.00 95.56 189 ILE A O 1
ATOM 1433 N N . GLY A 1 190 ? -14.125 -7.164 5.969 1.00 96.00 190 GLY A N 1
ATOM 1434 C CA . GLY A 1 190 ? -13.780 -5.763 6.222 1.00 96.00 190 GLY A CA 1
ATOM 1435 C C . GLY A 1 190 ? -14.885 -5.023 6.968 1.00 96.00 190 GLY A C 1
ATOM 1436 O O . GLY A 1 190 ? -14.616 -4.363 7.977 1.00 96.00 190 GLY A O 1
ATOM 1437 N N . HIS A 1 191 ? -16.135 -5.198 6.535 1.00 96.12 191 HIS A N 1
ATOM 1438 C CA . HIS A 1 191 ? -17.304 -4.647 7.218 1.00 96.12 191 HIS A CA 1
ATOM 1439 C C . HIS A 1 191 ? -17.489 -5.227 8.622 1.00 96.12 191 HIS A C 1
ATOM 1441 O O . HIS A 1 191 ? -17.699 -4.466 9.567 1.00 96.12 191 HIS A O 1
ATOM 1447 N N . LEU A 1 192 ? -17.331 -6.542 8.793 1.00 96.25 192 LEU A N 1
ATOM 1448 C CA . LEU A 1 192 ? -17.421 -7.185 10.105 1.00 96.25 192 LEU A CA 1
ATOM 1449 C C . LEU A 1 192 ? -16.397 -6.608 11.094 1.00 96.25 192 LEU A C 1
ATOM 1451 O O . LEU A 1 192 ? -16.750 -6.251 12.221 1.00 96.25 192 LEU A O 1
ATOM 1455 N N . ILE A 1 193 ? -15.132 -6.488 10.677 1.00 96.06 193 ILE A N 1
ATOM 1456 C CA . ILE A 1 193 ? -14.060 -5.911 11.501 1.00 96.06 193 ILE A CA 1
ATOM 1457 C C . ILE A 1 193 ? -14.398 -4.460 11.857 1.00 96.06 193 ILE A C 1
ATOM 1459 O O . ILE A 1 193 ? -14.290 -4.066 13.021 1.00 96.06 193 ILE A O 1
ATOM 1463 N N . GLN A 1 194 ? -14.847 -3.670 10.880 1.00 95.00 194 GLN A N 1
ATOM 1464 C CA . GLN A 1 194 ? -15.231 -2.279 11.093 1.00 95.00 194 GLN A CA 1
ATOM 1465 C C . GLN A 1 194 ? -16.348 -2.152 12.138 1.00 95.00 194 GLN A C 1
ATOM 1467 O O . GLN A 1 194 ? -16.227 -1.354 13.068 1.00 95.00 194 GLN A O 1
ATOM 1472 N N . GLU A 1 195 ? -17.419 -2.935 12.021 1.00 94.56 195 GLU A N 1
ATOM 1473 C CA . GLU A 1 195 ? -18.542 -2.903 12.960 1.00 94.56 195 GLU A CA 1
ATOM 1474 C C . GLU A 1 195 ? -18.117 -3.291 14.375 1.00 94.56 195 GLU A C 1
ATOM 1476 O O . GLU A 1 195 ? -18.447 -2.588 15.333 1.00 94.56 195 GLU A O 1
ATOM 1481 N N . LYS A 1 196 ? -17.329 -4.360 14.520 1.00 95.62 196 LYS A N 1
ATOM 1482 C CA . LYS A 1 196 ? -16.826 -4.809 15.824 1.00 95.62 196 LYS A CA 1
ATOM 1483 C C . LYS A 1 196 ? -15.960 -3.750 16.501 1.00 95.62 196 LYS A C 1
ATOM 1485 O O . LYS A 1 196 ? -16.153 -3.478 17.684 1.00 95.62 196 LYS A O 1
ATOM 1490 N N . LEU A 1 197 ? -15.058 -3.107 15.759 1.00 94.69 197 LEU A N 1
ATOM 1491 C CA . LEU A 1 197 ? -14.219 -2.029 16.291 1.00 94.69 197 LEU A CA 1
ATOM 1492 C C . LEU A 1 197 ? -15.039 -0.782 16.644 1.00 94.69 197 LEU A C 1
ATOM 1494 O O . LEU A 1 197 ? -14.762 -0.112 17.640 1.00 94.69 197 LEU A O 1
ATOM 1498 N N . LEU A 1 198 ? -16.073 -0.465 15.861 1.00 92.50 198 LEU A N 1
ATOM 1499 C CA . LEU A 1 198 ? -16.981 0.638 16.174 1.00 92.50 198 LEU A CA 1
ATOM 1500 C C . LEU A 1 198 ? -17.792 0.377 17.446 1.00 92.50 198 LEU A C 1
ATOM 1502 O O . LEU A 1 198 ? -18.009 1.326 18.202 1.00 92.50 198 LEU A O 1
ATOM 1506 N N . LEU A 1 199 ? -18.230 -0.863 17.677 1.00 94.25 199 LEU A N 1
ATOM 1507 C CA . LEU A 1 199 ? -18.902 -1.277 18.911 1.00 94.25 199 LEU A CA 1
ATOM 1508 C C . LEU A 1 199 ? -17.951 -1.186 20.106 1.00 94.25 199 LEU A C 1
ATOM 1510 O O . LEU A 1 199 ? -18.258 -0.463 21.049 1.00 94.25 199 LEU A O 1
ATOM 1514 N N . ALA A 1 200 ? -16.754 -1.771 20.008 1.00 92.75 200 ALA A N 1
ATOM 1515 C CA . ALA A 1 200 ? -15.746 -1.703 21.067 1.00 92.75 200 ALA A CA 1
ATOM 1516 C C . ALA A 1 200 ? -15.411 -0.252 21.465 1.00 92.75 200 ALA A C 1
ATOM 1518 O O . ALA A 1 200 ? -15.375 0.088 22.644 1.00 92.75 200 ALA A O 1
ATOM 1519 N N . ARG A 1 201 ? -15.273 0.650 20.483 1.00 89.75 201 ARG A N 1
ATOM 1520 C CA . ARG A 1 201 ? -15.044 2.085 20.728 1.00 89.75 201 ARG A CA 1
ATOM 1521 C C . ARG A 1 201 ? -16.236 2.789 21.389 1.00 89.75 201 ARG A C 1
ATOM 1523 O O . ARG A 1 201 ? -16.065 3.831 22.017 1.00 89.75 201 ARG A O 1
ATOM 1530 N N . ARG A 1 202 ? -17.470 2.324 21.167 1.00 90.31 202 ARG A N 1
ATOM 1531 C CA . ARG A 1 202 ? -18.657 2.879 21.844 1.00 90.31 202 ARG A CA 1
ATOM 1532 C C . ARG A 1 202 ? -18.709 2.426 23.296 1.00 90.31 202 ARG A C 1
ATOM 1534 O O . ARG A 1 202 ? -19.067 3.244 24.137 1.00 90.31 202 ARG A O 1
ATOM 1541 N N . ASP A 1 203 ? -18.334 1.182 23.560 1.00 90.12 203 ASP A N 1
ATOM 1542 C CA . ASP A 1 203 ? -18.302 0.617 24.907 1.00 90.12 203 ASP A CA 1
ATOM 1543 C C . ASP A 1 203 ? -17.209 1.280 25.755 1.00 90.12 203 ASP A C 1
ATOM 1545 O O . ASP A 1 203 ? -17.487 1.704 26.872 1.00 90.12 203 ASP A O 1
ATOM 1549 N N . GLU A 1 204 ? -16.028 1.532 25.181 1.00 87.19 204 GLU A N 1
ATOM 1550 C CA . GLU A 1 204 ? -14.943 2.285 25.835 1.00 87.19 204 GLU A CA 1
ATOM 1551 C C . GLU A 1 204 ? -15.374 3.689 26.289 1.00 87.19 204 GLU A C 1
ATOM 1553 O O . GLU A 1 204 ? -14.906 4.186 27.301 1.00 87.19 204 GLU A O 1
ATOM 1558 N N . LYS A 1 205 ? -16.292 4.339 25.562 1.00 76.75 205 LYS A N 1
ATOM 1559 C CA . LYS A 1 205 ? -16.792 5.681 25.911 1.00 76.75 205 LYS A CA 1
ATOM 1560 C C . LYS A 1 205 ? -17.884 5.685 26.979 1.00 76.75 205 LYS A C 1
ATOM 1562 O O . LYS A 1 205 ? -18.319 6.766 27.373 1.00 76.75 205 LYS A O 1
ATOM 1567 N N . ARG A 1 206 ? -18.421 4.516 27.331 1.00 65.44 206 ARG A N 1
ATOM 1568 C CA . ARG A 1 206 ? -19.480 4.362 28.339 1.00 65.44 206 ARG A CA 1
ATOM 1569 C C . ARG A 1 206 ? -18.928 3.989 29.714 1.00 65.44 206 ARG A C 1
ATOM 1571 O O . ARG A 1 206 ? -19.655 4.170 30.687 1.00 65.44 206 ARG A O 1
ATOM 1578 N N . CYS A 1 207 ? -17.707 3.466 29.770 1.00 49.31 207 CYS A N 1
ATOM 1579 C CA . CYS A 1 207 ? -16.940 3.271 30.998 1.00 49.31 207 CYS A CA 1
ATOM 1580 C C . CYS A 1 207 ? -16.200 4.557 31.382 1.00 49.31 207 CYS A C 1
ATOM 1582 O O . CYS A 1 207 ? -16.011 4.750 32.601 1.00 49.31 207 CYS A O 1
#

Foldseek 3Di:
DDDDDDDDDDDDDDDDDDDDDDPDDDDDDDDDDDDDDPDPPPPPDDDDDPDDPPNDPPPDDDDDPAPDPDVVVRVVVVVCVVPDPPPPDFDFLAKDFAADDLVVCVVCVLVVQQVLCVLLVHDRPQKDKADKQFADPDPDADPPDPRGQDFPDDCVGCVPDPDTHHRHGGIMMTIGGDPPDDPVVSNVSSVSVVVVVVVVVVVVVVD

Organism: Trypanosoma rangeli (NCBI:txid5698)